Protein AF-A0AAW5RCP8-F1 (afdb_monomer_lite)

Organism: Acinetobacter junii (NCBI:txid40215)

Sequence (253 aa):
MNSNTATSEHTALQFYRQYSANALLPELDWQQIFEQSKLSELHTRALNTLYQAAVPLALKVFHELNFDVFAPAAYHPQGLGLFDKLAQQEVNLVKALENESAHLDHDTRHQMWSMLLRGGAVLVFKAWLGHVKTGTHQLDKSQFDELTDLLFIKTRPLELAQRLKVDANADLDHVFLMYENDVFLDHFNSLETAALFVDLGVYDAAFLSLRDDRVAEYLKAKGYVTQEQIDDLQCALNPLYCDSLMPKQDCLA

Secondary structure (DSSP, 8-state):
--SSHHHHHHHHHHHHHHHSTTSPPPP--HHHHTTTS---HHHHHHHHHHHHHHHHHHHHHHHHTT--TTS-GGGS---TTHHHHHHTTHHHHHHHHHHHHTTS-HHHHHHHHHHHTTTHHHHHHHHHHHHHHHSSS-------HHHHHHHS--S-HHHHHHHTT--TT-------EEETTEEES--BSSHHHHHHHHHTTSS-HHHHHHH-HHHHHHHHHHTS--HHHHHHHHHHH-TT--S-PPPP---B-

Radius of gyration: 19.71 Å; chains: 1; bounding box: 54×42×58 Å

Foldseek 3Di:
DPPPVVVLVVLLVVLLVQDALPHDQDDADLCQAQVVFDDDPLLVLLLVLLLNLLQNLVSVLCVVVVARPSDDPVPGDDDDCLLVSLLVCLVVSLVSSLVSLVPPDQLSLLQNLLCLQLQSSLFSNQQSVCCSVPVDRYGNPDDDVSSCSNRRRLDQSVRSCVSSVYDLQDLHDHTWGDGDPDIGSQAGADLNSVVSCVVSVVDQQLVLCLQDVVNVVSCVVVVSDDPVSNVVVQCVVCVPVDPPRPHRHHRHD

Structure (mmCIF, N/CA/C/O backbone):
data_AF-A0AAW5RCP8-F1
#
_entry.id   AF-A0AAW5RCP8-F1
#
loop_
_atom_site.group_PDB
_atom_site.id
_atom_site.type_symbol
_atom_site.label_atom_id
_atom_site.label_alt_id
_atom_site.label_comp_id
_atom_site.label_asym_id
_atom_site.label_entity_id
_atom_site.label_seq_id
_atom_site.pdbx_PDB_ins_code
_atom_site.Cartn_x
_atom_site.Cartn_y
_atom_site.Cartn_z
_atom_site.occupancy
_atom_site.B_iso_or_equiv
_atom_site.auth_seq_id
_atom_site.auth_comp_id
_atom_site.auth_asym_id
_atom_site.auth_atom_id
_atom_site.pdbx_PDB_model_num
ATOM 1 N N . MET A 1 1 ? -38.543 17.057 12.991 1.00 32.91 1 MET A N 1
ATOM 2 C CA . MET A 1 1 ? -37.383 16.495 12.269 1.00 32.91 1 MET A CA 1
ATOM 3 C C . MET A 1 1 ? -36.150 16.807 13.107 1.00 32.91 1 MET A C 1
ATOM 5 O O . MET A 1 1 ? -35.731 17.946 13.065 1.00 32.91 1 MET A O 1
ATOM 9 N N . ASN A 1 2 ? -35.697 15.897 13.983 1.00 32.53 2 ASN A N 1
ATOM 10 C CA . ASN A 1 2 ? -34.494 16.093 14.829 1.00 32.53 2 ASN A CA 1
ATOM 11 C C . ASN A 1 2 ? -33.967 14.786 15.475 1.00 32.53 2 ASN A C 1
ATOM 13 O O . ASN A 1 2 ? -33.164 14.826 16.397 1.00 32.53 2 ASN A O 1
ATOM 17 N N . SER A 1 3 ? -34.444 13.613 15.044 1.00 31.64 3 SER A N 1
ATOM 18 C CA . SER A 1 3 ? -34.210 12.335 15.739 1.00 31.64 3 SER A CA 1
ATOM 19 C C . SER A 1 3 ? -33.097 11.464 15.141 1.00 31.64 3 SER A C 1
ATOM 21 O O . SER A 1 3 ? -32.642 10.548 15.818 1.00 31.64 3 SER A O 1
ATOM 23 N N . ASN A 1 4 ? -32.639 11.748 13.914 1.00 38.75 4 ASN A N 1
ATOM 24 C CA . ASN A 1 4 ? -31.614 10.938 13.235 1.00 38.75 4 ASN A CA 1
ATOM 25 C C . ASN A 1 4 ? -30.172 11.404 13.504 1.00 38.75 4 ASN A C 1
ATOM 27 O O . ASN A 1 4 ? -29.256 10.600 13.409 1.00 38.75 4 ASN A O 1
ATOM 31 N N . THR A 1 5 ? -29.958 12.672 13.862 1.00 39.75 5 THR A N 1
ATOM 32 C CA . THR A 1 5 ? -28.623 13.221 14.174 1.00 39.75 5 THR A CA 1
ATOM 33 C C . THR A 1 5 ? -28.143 12.826 15.572 1.00 39.75 5 THR A C 1
ATOM 35 O O . THR A 1 5 ? -26.980 12.491 15.762 1.00 39.75 5 THR A O 1
ATOM 38 N N . ALA A 1 6 ? -29.055 12.767 16.547 1.00 36.03 6 ALA A N 1
ATOM 39 C CA . ALA A 1 6 ? -28.720 12.375 17.918 1.00 36.03 6 ALA A CA 1
ATOM 40 C C . ALA A 1 6 ? -28.328 10.890 18.046 1.00 36.03 6 ALA A C 1
ATOM 42 O O . ALA A 1 6 ? -27.588 10.525 18.954 1.00 36.03 6 ALA A O 1
ATOM 43 N N . THR A 1 7 ? -28.820 10.022 17.156 1.00 42.03 7 THR A N 1
ATOM 44 C CA . THR A 1 7 ? -28.480 8.591 17.142 1.00 42.03 7 THR A CA 1
ATOM 45 C C . THR A 1 7 ? -27.110 8.342 16.513 1.00 42.03 7 THR A C 1
ATOM 47 O O . THR A 1 7 ? -26.334 7.576 17.075 1.00 42.03 7 THR A O 1
ATOM 50 N N . SER A 1 8 ? -26.765 9.031 15.419 1.00 51.06 8 SER A N 1
ATOM 51 C CA . SER A 1 8 ? -25.452 8.897 14.774 1.00 51.06 8 SER A CA 1
ATOM 52 C C . SER A 1 8 ? -24.304 9.411 15.646 1.00 51.06 8 SER A C 1
ATOM 54 O O . SER A 1 8 ? -23.292 8.725 15.769 1.00 51.06 8 SER A O 1
ATOM 56 N N . GLU A 1 9 ? -24.472 10.559 16.315 1.00 49.06 9 GLU A N 1
ATOM 57 C CA . GLU A 1 9 ? -23.456 11.106 17.230 1.00 49.06 9 GLU A CA 1
ATOM 58 C C . GLU A 1 9 ? -23.196 10.165 18.415 1.00 49.06 9 GLU A C 1
ATOM 60 O O . GLU A 1 9 ? -22.051 9.933 18.802 1.00 49.06 9 GLU A O 1
ATOM 65 N N . HIS A 1 10 ? -24.252 9.563 18.973 1.00 53.03 10 HIS A N 1
ATOM 66 C CA . HIS A 1 10 ? -24.139 8.655 20.115 1.00 53.03 10 HIS A CA 1
ATOM 67 C C . HIS A 1 10 ? -23.446 7.333 19.746 1.00 53.03 10 HIS A C 1
ATOM 69 O O . HIS A 1 10 ? -22.714 6.772 20.564 1.00 53.03 10 HIS A O 1
ATOM 75 N N . THR A 1 11 ? -23.648 6.858 18.516 1.00 57.34 11 THR A N 1
ATOM 76 C CA . THR A 1 11 ? -22.984 5.675 17.959 1.00 57.34 11 THR A CA 1
ATOM 77 C C . THR A 1 11 ? -21.516 5.959 17.614 1.00 57.34 11 THR A C 1
ATOM 79 O O . TH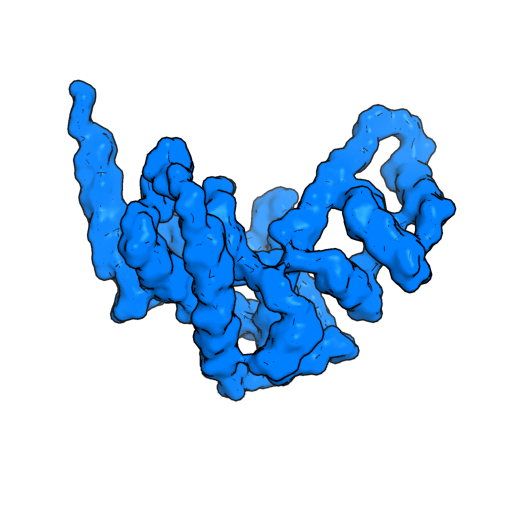R A 1 11 ? -20.650 5.174 17.994 1.00 57.34 11 THR A O 1
ATOM 82 N N . ALA A 1 12 ? -21.202 7.111 17.010 1.00 55.84 12 ALA A N 1
ATOM 83 C CA . ALA A 1 12 ? -19.824 7.541 16.745 1.00 55.84 12 ALA A CA 1
ATOM 84 C C . ALA A 1 12 ? -19.014 7.703 18.048 1.00 55.84 12 ALA A C 1
ATOM 86 O O . ALA A 1 12 ? -17.921 7.155 18.179 1.00 55.84 12 ALA A O 1
ATOM 87 N N . LEU A 1 13 ? -19.591 8.344 19.073 1.00 57.72 13 LEU A N 1
ATOM 88 C CA . LEU A 1 13 ? -18.995 8.476 20.413 1.00 57.72 13 LEU A CA 1
ATOM 89 C C . LEU A 1 13 ? -18.818 7.137 21.150 1.00 57.72 13 LEU A C 1
ATOM 91 O O . LEU A 1 13 ? -17.947 7.028 22.020 1.00 57.72 13 LEU A O 1
ATOM 95 N N . GLN A 1 14 ? -19.652 6.133 20.858 1.00 61.31 14 GLN A N 1
ATOM 96 C CA . GLN A 1 14 ? -19.505 4.777 21.393 1.00 61.31 14 GLN A CA 1
ATOM 97 C C . GLN A 1 14 ? -18.382 4.016 20.688 1.00 61.31 14 GLN A C 1
ATOM 99 O O . GLN A 1 14 ? -17.531 3.460 21.379 1.00 61.31 14 GLN A O 1
ATOM 104 N N . PHE A 1 15 ? -18.312 4.059 19.356 1.00 63.91 15 PHE A N 1
ATOM 105 C CA . PHE A 1 15 ? -17.224 3.433 18.600 1.00 63.91 15 PHE A CA 1
ATOM 106 C C . PHE A 1 15 ? -15.873 4.065 18.904 1.00 63.91 15 PHE A C 1
ATOM 108 O O . PHE A 1 15 ? -14.892 3.360 19.128 1.00 63.91 15 PHE A O 1
ATOM 115 N N . TYR A 1 16 ? -15.835 5.390 19.008 1.00 60.06 16 TYR A N 1
ATOM 116 C CA . TYR A 1 16 ? -14.635 6.112 19.390 1.00 60.06 16 TYR A CA 1
ATOM 117 C C . TYR A 1 16 ? -14.144 5.697 20.785 1.00 60.06 16 TYR A C 1
ATOM 119 O O . TYR A 1 16 ? -12.959 5.446 20.986 1.00 60.06 16 TYR A O 1
ATOM 127 N N . ARG A 1 17 ? -15.056 5.531 21.754 1.00 61.94 17 ARG A N 1
ATOM 128 C CA . ARG A 1 17 ? -14.714 4.973 23.074 1.00 61.94 17 ARG A CA 1
ATOM 129 C C . ARG A 1 17 ? -14.240 3.524 22.997 1.00 61.94 17 ARG A C 1
ATOM 131 O O . ARG A 1 17 ? -13.316 3.162 23.719 1.00 61.94 17 ARG A O 1
ATOM 138 N N . GLN A 1 18 ? -14.865 2.716 22.147 1.00 63.81 18 GLN A N 1
ATOM 139 C CA . GLN A 1 18 ? -14.572 1.292 22.011 1.00 63.81 18 GLN A CA 1
ATOM 140 C C . GLN A 1 18 ? -13.238 1.016 21.315 1.00 63.81 18 GLN A C 1
ATOM 142 O O . GLN A 1 18 ? -12.638 -0.008 21.609 1.00 63.81 18 GLN A O 1
ATOM 147 N N . TYR A 1 19 ? -12.768 1.913 20.442 1.00 65.19 19 TYR A N 1
ATOM 148 C CA . TYR A 1 19 ? -11.574 1.698 19.613 1.00 65.19 19 TYR A CA 1
ATOM 149 C C . TYR A 1 19 ? -10.526 2.814 19.717 1.00 65.19 19 TYR A C 1
ATOM 151 O O . TYR A 1 19 ? -9.596 2.857 18.921 1.00 65.19 19 TYR A O 1
ATOM 159 N N . SER A 1 20 ? -10.644 3.711 20.704 1.00 59.84 20 SER A N 1
ATOM 160 C CA . SER A 1 20 ? -9.604 4.704 21.023 1.00 59.84 20 SER A CA 1
ATOM 161 C C . SER A 1 20 ? -8.221 4.055 21.182 1.00 59.84 20 SER A C 1
ATOM 163 O O . SER A 1 20 ? -8.129 2.862 21.438 1.00 59.84 20 SER A O 1
ATOM 165 N N . ALA A 1 21 ? -7.142 4.841 21.094 1.00 53.22 21 ALA A N 1
ATOM 166 C CA . ALA A 1 21 ? -5.747 4.381 20.989 1.00 53.22 21 ALA A CA 1
ATOM 167 C C . ALA A 1 21 ? -5.247 3.327 22.015 1.00 53.22 21 ALA A C 1
ATOM 169 O O . ALA A 1 21 ? -4.173 2.771 21.820 1.00 53.22 21 ALA A O 1
ATOM 170 N N . ASN A 1 22 ? -5.993 3.046 23.089 1.00 54.84 22 ASN A N 1
ATOM 171 C CA . ASN A 1 22 ? -5.673 2.027 24.099 1.00 54.84 22 ASN A CA 1
ATOM 172 C C . ASN A 1 22 ? -6.608 0.801 24.072 1.00 54.84 22 ASN A C 1
ATOM 174 O O . ASN A 1 22 ? -6.518 -0.056 24.950 1.00 54.84 22 ASN A O 1
ATOM 178 N N . ALA A 1 23 ? -7.550 0.739 23.133 1.00 62.28 23 ALA A N 1
ATOM 179 C CA . ALA A 1 23 ? -8.517 -0.338 23.026 1.00 62.28 23 ALA A CA 1
ATOM 180 C C . ALA A 1 23 ? -8.071 -1.387 22.003 1.00 62.28 23 ALA A C 1
ATOM 182 O O . ALA A 1 23 ? -7.427 -1.075 21.003 1.00 62.28 23 ALA A O 1
ATOM 183 N N . LEU A 1 24 ? -8.412 -2.646 22.279 1.00 76.69 24 LEU A N 1
ATOM 184 C CA . LEU A 1 24 ? -8.068 -3.771 21.417 1.00 76.69 24 LEU A CA 1
ATOM 185 C C . LEU A 1 24 ? -8.750 -3.606 20.057 1.00 76.69 24 LEU A C 1
ATOM 187 O O . LEU A 1 24 ? -9.976 -3.500 19.966 1.00 76.69 24 LEU A O 1
ATOM 191 N N . LEU A 1 25 ? -7.933 -3.594 19.010 1.00 87.06 25 LEU A N 1
ATOM 192 C CA . LEU A 1 25 ? -8.395 -3.632 17.635 1.00 87.06 25 LEU A CA 1
ATOM 193 C C . LEU A 1 25 ? -9.174 -4.936 17.377 1.00 87.06 25 LEU A C 1
ATOM 195 O O . LEU A 1 25 ? -8.747 -5.991 17.858 1.00 87.06 25 LEU A O 1
ATOM 199 N N . PRO A 1 26 ? -10.315 -4.890 16.661 1.00 89.25 26 PRO A N 1
ATOM 200 C CA . PRO A 1 26 ? -11.032 -6.100 16.288 1.00 89.25 26 PRO A CA 1
ATOM 201 C C . PRO A 1 26 ? -10.161 -6.974 15.384 1.00 89.25 26 PRO A C 1
ATOM 203 O O . PRO A 1 26 ? -9.356 -6.480 14.598 1.00 89.25 26 PRO A O 1
ATOM 206 N N . GLU A 1 27 ? -10.331 -8.286 15.484 1.00 90.19 27 GLU A N 1
ATOM 207 C CA . GLU A 1 27 ? -9.661 -9.204 14.572 1.00 90.19 27 GLU A CA 1
ATOM 208 C C . GLU A 1 27 ? -10.269 -9.070 13.170 1.00 90.19 27 GLU A C 1
ATOM 210 O O . GLU A 1 27 ? -11.489 -8.976 13.019 1.00 90.19 27 GLU A O 1
ATOM 215 N N . LEU A 1 28 ? -9.420 -9.034 12.143 1.00 93.00 28 LEU A N 1
ATOM 216 C CA . LEU A 1 28 ? -9.838 -8.978 10.747 1.00 93.00 28 LEU A CA 1
ATOM 217 C C . LEU A 1 28 ? -9.418 -10.263 10.040 1.00 93.00 28 LEU A C 1
ATOM 219 O O . LEU A 1 28 ? -8.247 -10.638 10.069 1.00 93.00 28 LEU A O 1
ATOM 223 N N . ASP A 1 29 ? -10.365 -10.901 9.357 1.00 94.38 29 ASP A N 1
ATOM 224 C CA . ASP A 1 29 ? -10.070 -12.006 8.456 1.00 94.38 29 ASP A CA 1
ATOM 225 C C . ASP A 1 29 ? -9.744 -11.461 7.058 1.00 94.38 29 ASP A C 1
ATOM 227 O O . ASP A 1 29 ? -10.627 -11.183 6.246 1.00 94.38 29 ASP A O 1
ATOM 231 N N . TRP A 1 30 ? -8.452 -11.282 6.772 1.00 96.12 30 TRP A N 1
ATOM 232 C CA . TRP A 1 30 ? -7.981 -10.796 5.471 1.00 96.12 30 TRP A CA 1
ATOM 233 C C . TRP A 1 30 ? -8.340 -11.730 4.316 1.00 96.12 30 TRP A C 1
ATOM 235 O O . TRP A 1 30 ? -8.531 -11.256 3.197 1.00 96.12 30 TRP A O 1
ATOM 245 N N . GLN A 1 31 ? -8.442 -13.037 4.575 1.00 94.88 31 GLN A N 1
ATOM 246 C CA . GLN A 1 31 ? -8.806 -14.019 3.560 1.00 94.88 31 GLN A CA 1
ATOM 247 C C . GLN A 1 31 ? -10.281 -13.874 3.181 1.00 94.88 31 GLN A C 1
ATOM 249 O O . GLN A 1 31 ? -10.615 -14.021 2.008 1.00 94.88 31 GLN A O 1
ATOM 254 N N . GLN A 1 32 ? -11.138 -13.539 4.150 1.00 94.06 32 GLN A N 1
ATOM 255 C CA . GLN A 1 32 ? -12.539 -13.205 3.903 1.00 94.06 32 GLN A CA 1
ATOM 256 C C . GLN A 1 32 ? -12.709 -11.831 3.242 1.00 94.06 32 GLN A C 1
ATOM 258 O O . GLN A 1 32 ? -13.583 -11.663 2.403 1.00 94.06 32 GLN A O 1
ATOM 263 N N . ILE A 1 33 ? -11.885 -10.835 3.585 1.00 94.69 33 ILE A N 1
ATOM 264 C CA . ILE A 1 33 ? -11.952 -9.526 2.912 1.00 94.69 33 ILE A CA 1
ATOM 265 C C . ILE A 1 33 ? -11.545 -9.678 1.442 1.00 94.69 33 ILE A C 1
ATOM 267 O O . ILE A 1 33 ? -12.221 -9.164 0.557 1.00 94.69 33 ILE A O 1
ATOM 271 N N . PHE A 1 34 ? -10.454 -10.393 1.170 1.00 95.12 34 PHE A N 1
ATOM 272 C CA . PHE A 1 34 ? -9.878 -10.539 -0.165 1.00 95.12 34 PHE A CA 1
ATOM 273 C C . PHE A 1 34 ? -10.037 -11.968 -0.700 1.00 95.12 34 PHE A C 1
ATOM 275 O O . PHE A 1 34 ? -9.054 -12.596 -1.086 1.00 95.12 34 PHE A O 1
ATOM 282 N N . GLU A 1 35 ? -11.270 -12.485 -0.760 1.00 91.81 35 GLU A N 1
ATOM 283 C CA . GLU A 1 35 ? -11.561 -13.888 -1.133 1.00 91.81 35 GLU A CA 1
ATOM 284 C C . GLU A 1 35 ? -11.005 -14.290 -2.507 1.00 91.81 35 GLU A C 1
ATOM 286 O O . GLU A 1 35 ? -10.620 -15.437 -2.738 1.00 91.81 35 GLU A O 1
ATOM 291 N N . GLN A 1 36 ? -10.955 -13.330 -3.431 1.00 90.19 36 GLN A N 1
ATOM 292 C CA . GLN A 1 36 ? -10.435 -13.513 -4.786 1.00 90.19 36 GLN A CA 1
ATOM 293 C C . GLN A 1 36 ? -8.897 -13.524 -4.835 1.00 90.19 36 GLN A C 1
ATOM 295 O O . GLN A 1 36 ? -8.309 -13.913 -5.846 1.00 90.19 36 GLN A O 1
ATOM 300 N N . SER A 1 37 ? -8.237 -13.110 -3.752 1.00 90.50 37 SER A N 1
ATOM 301 C CA . SER A 1 37 ? -6.783 -13.047 -3.633 1.00 90.50 37 SER A CA 1
ATOM 302 C C . SER A 1 37 ? -6.251 -14.280 -2.907 1.00 90.50 37 SER A C 1
ATOM 304 O O . SER A 1 37 ? -6.731 -14.678 -1.844 1.00 90.50 37 SER A O 1
ATOM 306 N N . LYS A 1 38 ? -5.197 -14.892 -3.452 1.00 88.56 38 LYS A N 1
ATOM 307 C CA . LYS A 1 38 ? -4.485 -15.981 -2.770 1.00 88.56 38 LYS A CA 1
ATOM 308 C C . LYS A 1 38 ? -3.492 -15.390 -1.770 1.00 88.56 38 LYS A C 1
ATOM 310 O O . LYS A 1 38 ? -2.329 -15.170 -2.104 1.00 88.56 38 LYS A O 1
ATOM 315 N N . LEU A 1 39 ? -3.953 -15.097 -0.554 1.00 94.62 39 LEU A N 1
ATOM 316 C CA . LEU A 1 39 ? -3.077 -14.612 0.510 1.00 94.62 39 LEU A CA 1
ATOM 317 C C . LEU A 1 39 ? -2.263 -15.766 1.097 1.00 94.62 39 LEU A C 1
ATOM 319 O O . LEU A 1 39 ? -2.789 -16.826 1.425 1.00 94.62 39 LEU A O 1
ATOM 323 N N . SER A 1 40 ? -0.957 -15.552 1.214 1.00 95.06 40 SER A N 1
ATOM 324 C CA . SER A 1 40 ? -0.066 -16.432 1.960 1.00 95.06 40 SER A CA 1
ATOM 325 C C . SER A 1 40 ? -0.006 -15.982 3.420 1.00 95.06 40 SER A C 1
ATOM 327 O O . SER A 1 40 ? -0.398 -14.863 3.760 1.00 95.06 40 SER A O 1
ATOM 329 N N . GLU A 1 41 ? 0.573 -16.809 4.291 1.00 95.00 41 GLU A N 1
ATOM 330 C CA . GLU A 1 41 ? 0.849 -16.404 5.675 1.00 95.00 41 GLU A CA 1
ATOM 331 C C . GLU A 1 41 ? 1.746 -15.158 5.757 1.00 95.00 41 GLU A C 1
ATOM 333 O O . GLU A 1 41 ? 1.616 -14.370 6.693 1.00 95.00 41 GLU A O 1
ATOM 338 N N . LEU A 1 42 ? 2.638 -14.948 4.779 1.00 94.75 42 LEU A N 1
ATOM 339 C CA . LEU A 1 42 ? 3.458 -13.736 4.681 1.00 94.75 42 LEU A CA 1
ATOM 340 C C . LEU A 1 42 ? 2.582 -12.500 4.449 1.00 94.75 42 LEU A C 1
ATOM 342 O O . LEU A 1 42 ? 2.735 -11.503 5.154 1.00 94.75 42 LEU A O 1
ATOM 346 N N . HIS A 1 43 ? 1.628 -12.577 3.513 1.00 96.88 43 HIS A N 1
ATOM 347 C CA . HIS A 1 43 ? 0.711 -11.472 3.218 1.00 96.88 43 HIS A CA 1
ATOM 348 C C . HIS A 1 43 ? -0.167 -11.143 4.430 1.00 96.88 43 HIS A C 1
ATOM 350 O O . HIS A 1 43 ? -0.292 -9.979 4.803 1.00 96.88 43 HIS A O 1
ATOM 356 N N . THR A 1 44 ? -0.716 -12.164 5.089 1.00 96.69 44 THR A N 1
ATOM 357 C CA . THR A 1 44 ? -1.552 -12.002 6.286 1.00 96.69 44 THR A CA 1
ATOM 358 C C . THR A 1 44 ? -0.768 -11.381 7.442 1.00 96.69 44 THR A C 1
ATOM 360 O O . THR A 1 44 ? -1.269 -10.476 8.109 1.00 96.69 44 THR A O 1
ATOM 363 N N . ARG A 1 45 ? 0.481 -11.813 7.674 1.00 96.69 45 ARG A N 1
ATOM 364 C CA . ARG A 1 45 ? 1.351 -11.209 8.696 1.00 96.69 45 ARG A CA 1
ATOM 365 C C . ARG A 1 45 ? 1.664 -9.750 8.377 1.00 96.69 45 ARG A C 1
ATOM 367 O O . ARG A 1 45 ? 1.507 -8.913 9.259 1.00 96.69 45 ARG A O 1
ATOM 374 N N . ALA A 1 46 ? 2.015 -9.435 7.130 1.00 97.38 46 ALA A N 1
ATOM 375 C CA . ALA A 1 46 ? 2.266 -8.061 6.704 1.00 97.38 46 ALA A CA 1
ATOM 376 C C . ALA A 1 46 ? 1.033 -7.161 6.905 1.00 97.38 46 ALA A C 1
ATOM 378 O O . ALA A 1 46 ? 1.146 -6.110 7.534 1.00 97.38 46 ALA A O 1
ATOM 379 N N . LEU A 1 47 ? -0.151 -7.592 6.451 1.00 97.75 47 LEU A N 1
ATOM 380 C CA . LEU A 1 47 ? -1.409 -6.857 6.634 1.00 97.75 47 LEU A CA 1
ATOM 381 C C . LEU A 1 47 ? -1.737 -6.642 8.115 1.00 97.75 47 LEU A C 1
ATOM 383 O O . LEU A 1 47 ? -2.085 -5.530 8.505 1.00 97.75 47 LEU A O 1
ATOM 387 N N . ASN A 1 48 ? -1.561 -7.667 8.953 1.00 96.50 48 ASN A N 1
ATOM 388 C CA . ASN A 1 48 ? -1.745 -7.546 10.397 1.00 96.50 48 ASN A CA 1
ATOM 389 C C . ASN A 1 48 ? -0.791 -6.521 11.015 1.00 96.50 48 ASN A C 1
ATOM 391 O O . ASN A 1 48 ? -1.231 -5.677 11.789 1.00 96.50 48 ASN A O 1
ATOM 395 N N . THR A 1 49 ? 0.495 -6.538 10.667 1.00 96.06 49 THR A N 1
ATOM 396 C CA . THR A 1 49 ? 1.449 -5.560 11.206 1.00 96.06 49 THR A CA 1
ATOM 397 C C . THR A 1 49 ? 1.118 -4.138 10.749 1.00 96.06 49 THR A C 1
ATOM 399 O O . THR A 1 49 ? 1.138 -3.214 11.562 1.00 96.06 49 THR A O 1
ATOM 402 N N . LEU A 1 50 ? 0.749 -3.950 9.476 1.00 97.06 50 LEU A N 1
ATOM 403 C CA . LEU A 1 50 ? 0.277 -2.655 8.979 1.00 97.06 50 LEU A CA 1
ATOM 404 C C . LEU A 1 50 ? -0.968 -2.188 9.736 1.00 97.06 50 LEU A C 1
ATOM 406 O O . LEU A 1 50 ? -1.046 -1.028 10.131 1.00 97.06 50 LEU A O 1
ATOM 410 N N . TYR A 1 51 ? -1.918 -3.090 9.968 1.00 95.44 51 TYR A N 1
ATOM 411 C CA . TYR A 1 51 ? -3.155 -2.815 10.687 1.00 95.44 51 TYR A CA 1
ATOM 412 C C . TYR A 1 51 ? -2.903 -2.356 12.129 1.00 95.44 51 TYR A C 1
ATOM 414 O O . TYR A 1 51 ? -3.427 -1.319 12.543 1.00 95.44 51 TYR A O 1
ATOM 422 N N . GLN A 1 52 ? -2.042 -3.073 12.856 1.00 92.19 52 GLN A N 1
ATOM 423 C CA . GLN A 1 52 ? -1.677 -2.753 14.239 1.00 92.19 52 GLN A CA 1
ATOM 424 C C . GLN A 1 52 ? -0.915 -1.424 14.362 1.00 92.19 52 GLN A C 1
ATOM 426 O O . GLN A 1 52 ? -1.025 -0.752 15.384 1.00 92.19 52 GLN A O 1
ATOM 431 N N . ALA A 1 53 ? -0.184 -1.002 13.326 1.00 92.38 53 ALA A N 1
ATOM 432 C CA . ALA A 1 53 ? 0.537 0.270 13.333 1.00 92.38 53 ALA A CA 1
ATOM 433 C C . ALA A 1 53 ? -0.323 1.458 12.856 1.00 92.38 53 ALA A C 1
ATOM 435 O O . ALA A 1 53 ? -0.354 2.511 13.497 1.00 92.38 53 ALA A O 1
ATOM 436 N N . ALA A 1 54 ? -1.012 1.310 11.722 1.00 93.44 54 ALA A N 1
ATOM 437 C CA . ALA A 1 54 ? -1.670 2.418 11.033 1.00 93.44 54 ALA A CA 1
ATOM 438 C C . ALA A 1 54 ? -2.962 2.866 11.725 1.00 93.44 54 ALA A C 1
ATOM 440 O O . ALA A 1 54 ? -3.203 4.067 11.862 1.00 93.44 54 ALA A O 1
ATOM 441 N N . VAL A 1 55 ? -3.790 1.924 12.187 1.00 91.88 55 VAL A N 1
ATOM 442 C CA . VAL A 1 55 ? -5.114 2.257 12.734 1.00 91.88 55 VAL A CA 1
ATOM 443 C C . VAL A 1 55 ? -5.029 3.021 14.055 1.00 91.88 55 VAL A C 1
ATOM 445 O O . VAL A 1 55 ? -5.653 4.080 14.145 1.00 91.88 55 VAL A O 1
ATOM 448 N N . PRO A 1 56 ? -4.232 2.604 15.058 1.00 89.44 56 PRO A N 1
ATOM 449 C CA . PRO A 1 56 ? -4.134 3.352 16.310 1.00 89.44 56 PRO A CA 1
ATOM 450 C C . PRO A 1 56 ? -3.577 4.763 16.110 1.00 89.44 56 PRO A C 1
ATOM 452 O O . PRO A 1 56 ? -4.049 5.708 16.747 1.00 89.44 56 PRO A O 1
ATOM 455 N N . LEU A 1 57 ? -2.609 4.924 15.199 1.00 88.94 57 LEU A N 1
ATOM 456 C CA . LEU A 1 57 ? -2.081 6.238 14.844 1.00 88.94 57 LEU A CA 1
ATOM 457 C C . LEU A 1 57 ? -3.171 7.118 14.230 1.00 88.94 57 LEU A C 1
ATOM 459 O O . LEU A 1 57 ? -3.364 8.242 14.688 1.00 88.94 57 LEU A O 1
ATOM 463 N N . ALA A 1 58 ? -3.892 6.608 13.231 1.00 89.00 58 ALA A N 1
ATOM 464 C CA . ALA A 1 58 ? -4.94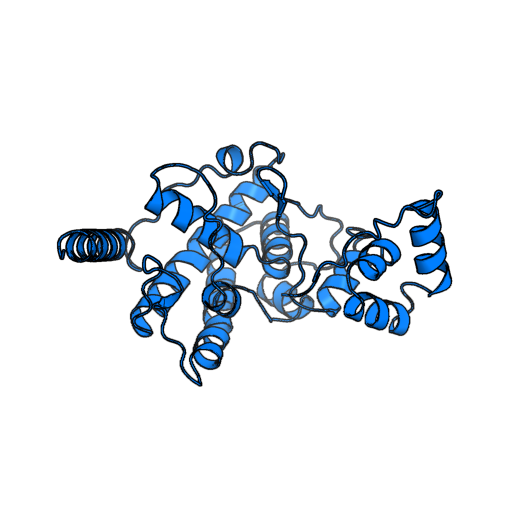1 7.363 12.561 1.00 89.00 58 ALA A CA 1
ATOM 465 C C . ALA A 1 58 ? -6.023 7.817 13.545 1.00 89.00 58 ALA A C 1
ATOM 467 O O . ALA A 1 58 ? -6.374 8.992 13.579 1.00 89.00 58 ALA A O 1
ATOM 468 N N . LEU A 1 59 ? -6.481 6.921 14.424 1.00 86.94 59 LEU A N 1
ATOM 469 C CA . LEU A 1 59 ? -7.484 7.251 15.437 1.00 86.94 59 LEU A CA 1
ATOM 470 C C . LEU A 1 59 ? -6.996 8.301 16.429 1.00 86.94 59 LEU A C 1
ATOM 472 O O . LEU A 1 59 ? -7.749 9.213 16.772 1.00 86.94 59 LEU A O 1
ATOM 476 N N . LYS A 1 60 ? -5.732 8.218 16.854 1.00 85.06 60 LYS A N 1
ATOM 477 C CA . LYS A 1 60 ? -5.123 9.244 17.702 1.00 85.06 60 LYS A CA 1
ATOM 478 C C . LYS A 1 60 ? -5.096 10.605 17.000 1.00 85.06 60 LYS A C 1
ATOM 480 O O . LYS A 1 60 ? -5.482 11.602 17.600 1.00 85.06 60 LYS A O 1
ATOM 485 N N . VAL A 1 61 ? -4.668 10.652 15.743 1.00 84.94 61 VAL A N 1
ATOM 486 C CA . VAL A 1 61 ? -4.566 11.899 14.974 1.00 84.94 61 VAL A CA 1
ATOM 487 C C . VAL A 1 61 ? -5.947 12.500 14.715 1.00 84.94 61 VAL A C 1
ATOM 489 O O . VAL A 1 61 ? -6.148 13.695 14.927 1.00 84.94 61 VAL A O 1
ATOM 492 N N . PHE A 1 62 ? -6.931 11.679 14.347 1.00 82.94 62 PHE A N 1
ATOM 493 C CA . PHE A 1 62 ? -8.311 12.130 14.182 1.00 82.94 62 PHE A CA 1
ATOM 494 C C . PHE A 1 62 ? -8.892 12.690 15.482 1.00 82.94 62 PHE A C 1
ATOM 496 O O . PHE A 1 62 ? -9.571 13.714 15.447 1.00 82.94 62 PHE A O 1
ATOM 503 N N . HIS A 1 63 ? -8.539 12.118 16.637 1.00 80.44 63 HIS A N 1
ATOM 504 C CA . HIS A 1 63 ? -8.870 12.715 17.931 1.00 80.44 63 HIS A CA 1
ATOM 505 C C . HIS A 1 63 ? -8.348 14.138 18.080 1.00 80.44 63 HIS A C 1
ATOM 507 O O . HIS A 1 63 ? -9.092 15.053 18.421 1.00 80.44 63 HIS A O 1
ATOM 513 N N . GLU A 1 64 ? -7.043 14.300 17.859 1.00 82.06 64 GLU A N 1
ATOM 514 C CA . GLU A 1 64 ? -6.315 15.541 18.111 1.00 82.06 64 GLU A CA 1
ATOM 515 C C . GLU A 1 64 ? -6.806 16.658 17.186 1.00 82.06 64 GLU A C 1
ATOM 517 O O . GLU A 1 64 ? -6.778 17.836 17.547 1.00 82.06 64 GLU A O 1
ATOM 522 N N . LEU A 1 65 ? -7.305 16.280 16.011 1.00 79.50 65 LEU A N 1
ATOM 523 C CA . LEU A 1 65 ? -7.849 17.180 15.004 1.00 79.50 65 LEU A CA 1
ATOM 524 C C . LEU A 1 65 ? -9.368 17.378 15.119 1.00 79.50 65 LEU A C 1
ATOM 526 O O . LEU A 1 65 ? -9.924 18.145 14.336 1.00 79.50 65 LEU A O 1
ATOM 530 N N . ASN A 1 66 ? -10.035 16.739 16.091 1.00 76.62 66 ASN A N 1
ATOM 531 C CA . ASN A 1 66 ? -11.500 16.675 16.201 1.00 76.62 66 ASN A CA 1
ATOM 532 C C . ASN A 1 66 ? -12.169 16.254 14.879 1.00 76.62 66 ASN A C 1
ATOM 534 O O . ASN A 1 66 ? -13.195 16.804 14.477 1.00 76.62 66 ASN A O 1
ATOM 538 N N . PHE A 1 67 ? -11.554 15.296 14.191 1.00 78.06 67 PHE A N 1
ATOM 539 C CA . PHE A 1 67 ? -12.040 14.727 12.947 1.00 78.06 67 PHE A CA 1
ATOM 540 C C . PHE A 1 67 ? -12.900 13.498 13.250 1.00 78.06 67 PHE A C 1
ATOM 542 O O . PHE A 1 67 ? -12.418 12.522 13.829 1.00 78.06 67 PHE A O 1
ATOM 549 N N . ASP A 1 68 ? -14.172 13.534 12.859 1.00 76.25 68 ASP A N 1
ATOM 550 C CA . ASP A 1 68 ? -15.081 12.400 13.020 1.00 76.25 68 ASP A CA 1
ATOM 551 C C . ASP A 1 68 ? -15.157 11.580 11.727 1.00 76.25 68 ASP A C 1
ATOM 553 O O . ASP A 1 68 ? -15.862 11.945 10.792 1.00 76.25 68 ASP A O 1
ATOM 557 N N . VAL A 1 69 ? -14.469 10.435 11.701 1.00 74.62 69 VAL A N 1
ATOM 558 C CA . VAL A 1 69 ? -14.458 9.485 10.567 1.00 74.62 69 VAL A CA 1
ATOM 559 C C . VAL A 1 69 ? -15.821 8.843 10.271 1.00 74.62 69 VAL A C 1
ATOM 561 O O . VAL A 1 69 ? -15.988 8.181 9.241 1.00 74.62 69 VAL A O 1
ATOM 564 N N . PHE A 1 70 ? -16.793 8.977 11.178 1.00 74.56 70 PHE A N 1
ATOM 565 C CA . PHE A 1 70 ? -18.155 8.476 10.999 1.00 74.56 70 PHE A CA 1
ATOM 566 C C . PHE A 1 70 ? -19.111 9.548 10.471 1.00 74.56 70 PHE A C 1
ATOM 568 O O . PHE A 1 70 ? -20.224 9.211 10.052 1.00 74.56 70 PHE A O 1
ATOM 575 N N . ALA A 1 71 ? -18.696 10.816 10.469 1.00 72.12 71 ALA A N 1
ATOM 576 C CA . ALA A 1 71 ? -19.487 11.886 9.897 1.00 72.12 71 ALA A CA 1
ATOM 577 C C . ALA A 1 71 ? -19.536 11.763 8.360 1.00 72.12 71 ALA A C 1
ATOM 579 O O . ALA A 1 71 ? -18.626 11.219 7.729 1.00 72.12 71 ALA A O 1
ATOM 580 N N . PRO A 1 72 ? -20.606 12.248 7.708 1.00 67.75 72 PRO A N 1
ATOM 581 C CA . PRO A 1 72 ? -20.610 12.369 6.256 1.00 67.75 72 PRO A CA 1
ATOM 582 C C . PRO A 1 72 ? -19.503 13.328 5.795 1.00 67.75 72 PRO A C 1
ATOM 584 O O . PRO A 1 72 ? -19.300 14.364 6.423 1.00 67.75 72 PRO A O 1
ATOM 587 N N . ALA A 1 73 ? -18.876 13.046 4.648 1.00 64.75 73 ALA A N 1
ATOM 588 C CA . ALA A 1 73 ? -17.738 13.819 4.127 1.00 64.75 73 ALA A CA 1
ATOM 589 C C . ALA A 1 73 ? -17.978 15.341 4.037 1.00 64.75 73 ALA A C 1
ATOM 591 O O . ALA A 1 73 ? -17.059 16.132 4.217 1.00 64.75 73 ALA A O 1
ATOM 592 N N . ALA A 1 74 ? -19.229 15.768 3.834 1.00 57.66 74 ALA A N 1
ATOM 593 C CA . ALA A 1 74 ? -19.623 17.179 3.814 1.00 57.66 74 ALA A CA 1
ATOM 594 C C . ALA A 1 74 ? -19.407 17.929 5.148 1.00 57.66 74 ALA A C 1
ATOM 596 O O . ALA A 1 74 ? -19.492 19.155 5.172 1.00 57.66 74 ALA A O 1
ATOM 597 N N . TYR A 1 75 ? -19.171 17.211 6.249 1.00 58.47 75 TYR A N 1
ATOM 598 C CA . TYR A 1 75 ? -18.996 17.761 7.596 1.00 58.47 75 TYR A CA 1
ATOM 599 C C . TYR A 1 75 ? -17.558 17.667 8.109 1.00 58.47 75 TYR A C 1
ATOM 601 O O . TYR A 1 75 ? -17.292 18.064 9.245 1.00 58.47 75 TYR A O 1
ATOM 609 N N . HIS A 1 76 ? -16.629 17.155 7.301 1.00 65.88 76 HIS A N 1
ATOM 610 C CA . HIS A 1 76 ? -15.231 17.099 7.694 1.00 65.88 76 HIS A CA 1
ATOM 611 C C . HIS A 1 76 ? -14.610 18.503 7.717 1.00 65.88 76 HIS A C 1
ATOM 613 O O . HIS A 1 76 ? -14.911 19.336 6.855 1.00 65.88 76 HIS A O 1
ATOM 619 N N . PRO A 1 77 ? -13.765 18.805 8.717 1.00 63.41 77 PRO A N 1
ATOM 620 C CA . PRO A 1 77 ? -13.131 20.107 8.828 1.00 63.41 77 PRO A CA 1
ATOM 621 C C . PRO A 1 77 ? -12.213 20.357 7.626 1.00 63.41 77 PRO A C 1
ATOM 623 O O . PRO A 1 77 ? -11.172 19.731 7.493 1.00 63.41 77 PRO A O 1
ATOM 626 N N . GLN A 1 78 ? -12.560 21.326 6.782 1.00 62.56 78 GLN A N 1
ATOM 627 C CA . GLN A 1 78 ? -11.696 21.801 5.701 1.00 62.56 78 GLN A CA 1
ATOM 628 C C . GLN A 1 78 ? -10.987 23.075 6.162 1.00 62.56 78 GLN A C 1
ATOM 630 O O . GLN A 1 78 ? -11.593 24.142 6.264 1.00 62.56 78 GLN A O 1
ATOM 635 N N . GLY A 1 79 ? -9.703 22.962 6.504 1.00 62.25 79 GLY A N 1
ATOM 636 C CA . GLY A 1 79 ? -8.915 24.077 7.024 1.00 62.25 79 GLY A CA 1
ATOM 637 C C . GLY A 1 79 ? -7.522 24.145 6.410 1.00 62.25 79 GLY A C 1
ATOM 638 O O . GLY A 1 79 ? -6.831 23.132 6.306 1.00 62.25 79 GLY A O 1
ATOM 639 N N . LEU A 1 80 ? -7.089 25.360 6.056 1.00 57.16 80 LEU A N 1
ATOM 640 C CA . LEU A 1 80 ? -5.698 25.656 5.699 1.00 57.16 80 LEU A CA 1
ATOM 641 C C . LEU A 1 80 ? -4.767 25.150 6.817 1.00 57.16 80 LEU A C 1
ATOM 643 O O . LEU A 1 80 ? -4.868 25.589 7.963 1.00 57.16 80 LEU A O 1
ATOM 647 N N . GLY A 1 81 ? -3.895 24.197 6.482 1.00 72.06 81 GLY A N 1
ATOM 648 C CA . GLY A 1 81 ? -2.938 23.572 7.400 1.00 72.06 81 GLY A CA 1
ATOM 649 C C . GLY A 1 81 ? -3.373 22.237 8.022 1.00 72.06 81 GLY A C 1
ATOM 650 O O . GLY A 1 81 ? -2.592 21.665 8.779 1.00 72.06 81 GLY A O 1
ATOM 651 N N . LEU A 1 82 ? -4.576 21.715 7.735 1.00 78.25 82 LEU A N 1
ATOM 652 C CA . LEU A 1 82 ? -4.943 20.342 8.120 1.00 78.25 82 LEU A CA 1
ATOM 653 C C . LEU A 1 82 ? -4.042 19.328 7.406 1.00 78.25 82 LEU A C 1
ATOM 655 O O . LEU A 1 82 ? -3.413 18.504 8.061 1.00 78.25 82 LEU A O 1
ATOM 659 N N . PHE A 1 83 ? -3.921 19.459 6.087 1.00 74.94 83 PHE A N 1
ATOM 660 C CA . PHE A 1 83 ? -3.083 18.601 5.252 1.00 74.94 83 PHE A CA 1
ATOM 661 C C . PHE A 1 83 ? -1.617 18.609 5.694 1.00 74.94 83 PHE A C 1
ATOM 663 O O . PHE A 1 83 ? -1.026 17.549 5.873 1.00 74.94 83 PHE A O 1
ATOM 670 N N . ASP A 1 84 ? -1.062 19.784 6.012 1.00 77.12 84 ASP A N 1
ATOM 671 C CA . ASP A 1 84 ? 0.305 19.891 6.536 1.00 77.12 84 ASP A CA 1
ATOM 672 C C . ASP A 1 84 ? 0.473 19.148 7.870 1.00 77.12 84 ASP A C 1
ATOM 674 O O . ASP A 1 84 ? 1.497 18.507 8.110 1.00 77.12 84 ASP A O 1
ATOM 678 N N . LYS A 1 85 ? -0.531 19.212 8.755 1.00 80.94 85 LYS A N 1
ATOM 679 C CA . LYS A 1 85 ? -0.506 18.501 10.041 1.00 80.94 85 LYS A CA 1
ATOM 680 C C . LYS A 1 85 ? -0.620 16.992 9.871 1.00 80.94 85 LYS A C 1
ATOM 682 O O . LYS A 1 85 ? 0.023 16.279 10.637 1.00 80.94 85 LYS A O 1
ATOM 687 N N . LEU A 1 86 ? -1.427 16.525 8.917 1.00 83.69 86 LEU A N 1
ATOM 688 C CA . LEU A 1 86 ? -1.566 15.104 8.589 1.00 83.69 86 LEU A CA 1
ATOM 689 C C . LEU A 1 86 ? -0.264 14.568 7.989 1.00 83.69 86 LEU A C 1
ATOM 691 O O . LEU A 1 86 ? 0.275 13.592 8.504 1.00 83.69 86 LEU A O 1
ATOM 695 N N . ALA A 1 87 ? 0.316 15.281 7.020 1.00 77.81 87 ALA A N 1
ATOM 696 C CA . ALA A 1 87 ? 1.594 14.925 6.407 1.00 77.81 87 ALA A CA 1
ATOM 697 C C . ALA A 1 87 ? 2.734 14.832 7.441 1.00 77.81 87 ALA A C 1
ATOM 699 O O . ALA A 1 87 ? 3.569 13.931 7.386 1.00 77.81 87 ALA A O 1
ATOM 700 N N . GLN A 1 88 ? 2.746 15.703 8.459 1.00 84.94 88 GLN A N 1
ATOM 701 C CA . GLN A 1 88 ? 3.723 15.633 9.557 1.00 84.94 88 GLN A CA 1
ATOM 702 C C . GLN A 1 88 ? 3.628 14.345 10.397 1.00 84.94 88 GLN A C 1
ATOM 704 O O . GLN A 1 88 ? 4.598 13.988 11.072 1.00 84.94 88 GLN A O 1
ATOM 709 N N . GLN A 1 89 ? 2.498 13.629 10.369 1.00 90.06 89 GLN A N 1
ATOM 710 C CA . GLN A 1 89 ? 2.333 12.371 11.105 1.00 90.06 89 GLN A CA 1
ATOM 711 C C . GLN A 1 89 ? 2.993 11.179 10.419 1.00 90.06 89 GLN A C 1
ATOM 713 O O . GLN A 1 89 ? 3.197 10.156 11.077 1.00 90.06 89 GLN A O 1
ATOM 718 N N . GLU A 1 90 ? 3.399 11.301 9.153 1.00 91.19 90 GLU A N 1
ATOM 719 C CA . GLU A 1 90 ? 4.079 10.223 8.436 1.00 91.19 90 GLU A CA 1
ATOM 720 C C . GLU A 1 90 ? 5.317 9.735 9.204 1.00 91.19 90 GLU A C 1
ATOM 722 O O . GLU A 1 90 ? 5.528 8.534 9.366 1.00 91.19 90 GLU A O 1
ATOM 727 N N . VAL A 1 91 ? 6.111 10.651 9.769 1.00 92.06 91 VAL A N 1
ATOM 728 C CA . VAL A 1 91 ? 7.309 10.291 10.546 1.00 92.06 91 VAL A CA 1
ATOM 729 C C . VAL A 1 91 ? 6.957 9.388 11.734 1.00 92.06 91 VAL A C 1
ATOM 731 O O . VAL A 1 91 ? 7.696 8.443 12.031 1.00 92.06 91 VAL A O 1
ATOM 734 N N . ASN A 1 92 ? 5.820 9.648 12.388 1.00 92.81 92 ASN A N 1
ATOM 735 C CA . ASN A 1 92 ? 5.318 8.831 13.491 1.00 92.81 92 ASN A CA 1
ATOM 736 C C . ASN A 1 92 ? 4.844 7.461 12.994 1.00 92.81 92 ASN A C 1
ATOM 738 O O . ASN A 1 92 ? 5.163 6.457 13.631 1.00 92.81 92 ASN A O 1
ATOM 742 N N . LEU A 1 93 ? 4.158 7.411 11.845 1.00 92.75 93 LEU A N 1
ATOM 743 C CA . LEU A 1 93 ? 3.737 6.164 11.203 1.00 92.75 93 LEU A CA 1
ATOM 744 C C . LEU A 1 93 ? 4.930 5.282 10.862 1.00 92.75 93 LEU A C 1
ATOM 746 O O . LEU A 1 93 ? 4.989 4.132 11.291 1.00 92.75 93 LEU A O 1
ATOM 750 N N . VAL A 1 94 ? 5.918 5.823 10.151 1.00 94.88 94 VAL A N 1
ATOM 751 C CA . VAL A 1 94 ? 7.090 5.044 9.747 1.00 94.88 94 VAL A CA 1
ATOM 752 C C . VAL A 1 94 ? 7.880 4.588 10.974 1.00 94.88 94 VAL A C 1
ATOM 754 O O . VAL A 1 94 ? 8.337 3.453 11.013 1.00 94.88 94 VAL A O 1
ATOM 757 N N . LYS A 1 95 ? 7.983 5.409 12.029 1.00 95.00 95 LYS A N 1
ATOM 758 C CA . LYS A 1 95 ? 8.621 4.988 13.289 1.00 95.00 95 LYS A CA 1
ATOM 759 C C . LYS A 1 95 ? 7.854 3.861 13.993 1.00 95.00 95 LYS A C 1
ATOM 761 O O . LYS A 1 95 ? 8.479 2.963 14.551 1.00 95.00 95 LYS A O 1
ATOM 766 N N . ALA A 1 96 ? 6.522 3.901 13.993 1.00 93.19 96 ALA A N 1
ATOM 767 C CA . ALA A 1 96 ? 5.712 2.808 14.525 1.00 93.19 96 ALA A CA 1
ATOM 768 C C . ALA A 1 96 ? 5.943 1.525 13.713 1.00 93.19 96 ALA A C 1
ATOM 770 O O . ALA A 1 96 ? 6.268 0.493 14.288 1.00 93.19 96 ALA A O 1
ATOM 771 N N . LEU A 1 97 ? 5.897 1.618 12.382 1.00 95.25 97 LEU A N 1
ATOM 772 C CA . LEU A 1 97 ? 6.138 0.499 11.469 1.00 95.25 97 LEU A CA 1
ATOM 773 C C . LEU A 1 97 ? 7.536 -0.110 11.626 1.00 95.25 97 LEU A C 1
ATOM 775 O O . LEU A 1 97 ? 7.672 -1.329 11.605 1.00 95.25 97 LEU A O 1
ATOM 779 N N . GLU A 1 98 ? 8.576 0.700 11.823 1.00 95.19 98 GLU A N 1
ATOM 780 C CA . GLU A 1 98 ? 9.924 0.202 12.125 1.00 95.19 98 GLU A CA 1
ATOM 781 C C . GLU A 1 98 ? 9.960 -0.646 13.397 1.00 95.19 98 GLU A C 1
ATOM 783 O O . GLU A 1 98 ? 10.566 -1.715 13.407 1.00 95.19 98 GLU A O 1
ATOM 788 N N . ASN A 1 99 ? 9.311 -0.182 14.467 1.00 94.12 99 ASN A N 1
ATOM 789 C CA . ASN A 1 99 ? 9.286 -0.902 15.738 1.00 94.12 99 ASN A CA 1
ATOM 790 C C . ASN A 1 99 ? 8.465 -2.193 15.629 1.00 94.12 99 ASN A C 1
ATOM 792 O O . ASN A 1 99 ? 8.941 -3.257 16.024 1.00 94.12 99 ASN A O 1
ATOM 796 N N . GLU A 1 100 ? 7.265 -2.105 15.050 1.00 92.12 100 GLU A N 1
ATOM 797 C CA . GLU A 1 100 ? 6.355 -3.241 14.876 1.00 92.12 100 GLU A CA 1
ATOM 798 C C . GLU A 1 100 ? 6.916 -4.288 13.907 1.00 92.12 100 GLU A C 1
ATOM 800 O O . GLU A 1 100 ? 6.657 -5.475 14.060 1.00 92.12 100 GLU A O 1
ATOM 805 N N . SER A 1 101 ? 7.741 -3.894 12.934 1.00 94.44 101 SER A N 1
ATOM 806 C CA . SER A 1 101 ? 8.345 -4.834 11.980 1.00 94.44 101 SER A CA 1
ATOM 807 C C . SER A 1 101 ? 9.700 -5.396 12.418 1.00 94.44 101 SER A C 1
ATOM 809 O O . SER A 1 101 ? 10.172 -6.369 11.829 1.00 94.44 101 SER A O 1
ATOM 811 N N . ALA A 1 102 ? 10.333 -4.840 13.458 1.00 94.06 102 ALA A N 1
ATOM 812 C CA . ALA A 1 102 ? 11.710 -5.167 13.841 1.00 94.06 102 ALA A CA 1
ATOM 813 C C . ALA A 1 102 ? 11.949 -6.653 14.168 1.00 94.06 102 ALA A C 1
ATOM 815 O O . ALA A 1 102 ? 13.079 -7.130 14.050 1.00 94.06 102 ALA A O 1
ATOM 816 N N . HIS A 1 103 ? 10.906 -7.368 14.591 1.00 93.94 103 HIS A N 1
ATOM 817 C CA . HIS A 1 103 ? 10.959 -8.777 14.980 1.00 93.94 103 HIS A CA 1
ATOM 818 C C . HIS A 1 103 ? 10.552 -9.747 13.857 1.00 93.94 103 HIS A C 1
ATOM 820 O O . HIS A 1 103 ? 10.643 -10.960 14.043 1.00 93.94 103 HIS A O 1
ATOM 826 N N . LEU A 1 104 ? 10.090 -9.234 12.714 1.00 96.56 104 LEU A N 1
ATOM 827 C CA . LEU A 1 104 ? 9.626 -10.040 11.584 1.00 96.56 104 LEU A CA 1
ATOM 828 C C . LEU A 1 104 ? 10.801 -10.536 10.733 1.00 96.56 104 LEU A C 1
ATOM 830 O O . LEU A 1 104 ? 11.900 -9.990 10.806 1.00 96.56 104 LEU A O 1
ATOM 834 N N . ASP A 1 105 ? 10.576 -11.552 9.902 1.00 96.88 105 ASP A N 1
ATOM 835 C CA . ASP A 1 105 ? 11.531 -11.975 8.870 1.00 96.88 105 ASP A CA 1
ATOM 836 C C . ASP A 1 105 ? 11.612 -10.969 7.706 1.00 96.88 105 ASP A C 1
ATOM 838 O O . ASP A 1 105 ? 10.780 -10.071 7.576 1.00 96.88 105 ASP A O 1
ATOM 842 N N . HIS A 1 106 ? 12.666 -11.079 6.890 1.00 97.00 106 HIS A N 1
ATOM 843 C CA . HIS A 1 106 ? 12.917 -10.153 5.778 1.00 97.00 106 HIS A CA 1
ATOM 844 C C . HIS A 1 106 ? 11.773 -10.149 4.763 1.00 97.00 106 HIS A C 1
ATOM 846 O O . HIS A 1 106 ? 11.276 -9.069 4.459 1.00 97.00 106 HIS A O 1
ATOM 852 N N . ASP A 1 107 ? 11.302 -11.318 4.332 1.00 97.38 107 ASP A N 1
ATOM 853 C CA . ASP A 1 107 ? 10.225 -11.468 3.354 1.00 97.38 107 ASP A CA 1
ATOM 854 C C . ASP A 1 107 ? 8.937 -10.775 3.819 1.00 97.38 107 ASP A C 1
ATOM 856 O O . ASP A 1 107 ? 8.310 -10.035 3.061 1.00 97.38 107 ASP A O 1
ATOM 860 N N . THR A 1 108 ? 8.564 -10.927 5.095 1.00 97.56 108 THR A N 1
ATOM 861 C CA . THR A 1 108 ? 7.398 -10.235 5.666 1.00 97.56 108 THR A CA 1
ATOM 862 C C . THR A 1 108 ? 7.592 -8.717 5.655 1.00 97.56 108 THR A C 1
ATOM 864 O O . THR A 1 108 ? 6.684 -7.981 5.262 1.00 97.56 108 THR A O 1
ATOM 867 N N . ARG A 1 109 ? 8.780 -8.221 6.034 1.00 97.94 109 ARG A N 1
ATOM 868 C CA . ARG A 1 109 ? 9.081 -6.780 5.958 1.00 97.94 109 ARG A CA 1
ATOM 869 C C . ARG A 1 109 ? 9.080 -6.277 4.516 1.00 97.94 109 ARG A C 1
ATOM 871 O O . ARG A 1 109 ? 8.642 -5.154 4.276 1.00 97.94 109 ARG A O 1
ATOM 878 N N . HIS A 1 110 ? 9.518 -7.098 3.564 1.00 97.81 110 HIS A N 1
ATOM 879 C CA . HIS A 1 110 ? 9.479 -6.781 2.143 1.00 97.81 110 HIS A CA 1
ATOM 880 C C . HIS A 1 110 ? 8.033 -6.655 1.643 1.00 97.81 110 HIS A C 1
ATOM 882 O O . HIS A 1 110 ? 7.706 -5.669 0.982 1.00 97.81 110 HIS A O 1
ATOM 888 N N . GLN A 1 111 ? 7.136 -7.566 2.038 1.00 97.50 111 GLN A N 1
ATOM 889 C CA . GLN A 1 111 ? 5.705 -7.437 1.737 1.00 97.50 111 GLN A CA 1
ATOM 890 C C . GLN A 1 111 ? 5.116 -6.155 2.330 1.00 97.50 111 GLN A C 1
ATOM 892 O O . GLN A 1 111 ? 4.439 -5.411 1.623 1.00 97.50 111 GLN A O 1
ATOM 897 N N . MET A 1 112 ? 5.425 -5.838 3.592 1.00 97.50 112 MET A N 1
ATOM 898 C CA . MET A 1 112 ? 4.986 -4.582 4.212 1.00 97.50 112 MET A CA 1
ATOM 899 C C . MET A 1 112 ? 5.480 -3.357 3.438 1.00 97.50 112 MET A C 1
ATOM 901 O O . MET A 1 112 ? 4.690 -2.465 3.140 1.00 97.50 112 MET A O 1
ATOM 905 N N . TRP A 1 113 ? 6.772 -3.314 3.101 1.00 97.94 113 TRP A N 1
ATOM 906 C CA . TRP A 1 113 ? 7.381 -2.236 2.320 1.00 97.94 113 TRP A CA 1
ATOM 907 C C . TRP A 1 113 ? 6.682 -2.065 0.969 1.00 97.94 113 TRP A C 1
ATOM 909 O O . TRP A 1 113 ? 6.236 -0.967 0.636 1.00 97.94 113 TRP A O 1
ATOM 919 N N . SER A 1 114 ? 6.505 -3.162 0.233 1.00 97.06 114 SER A N 1
ATOM 920 C CA . SER A 1 114 ? 5.839 -3.153 -1.065 1.00 97.06 114 SER A CA 1
ATOM 921 C C . SER A 1 114 ? 4.384 -2.681 -0.968 1.00 97.06 114 SER A C 1
ATOM 923 O O . SER A 1 114 ? 3.942 -1.892 -1.802 1.00 97.06 114 SER A O 1
ATOM 925 N N . MET A 1 115 ? 3.636 -3.130 0.045 1.00 97.44 115 MET A N 1
ATOM 926 C CA . MET A 1 115 ? 2.258 -2.691 0.288 1.00 97.44 115 MET A CA 1
ATOM 927 C C . MET A 1 115 ? 2.197 -1.203 0.656 1.00 97.44 115 MET A C 1
ATOM 929 O O . MET A 1 115 ? 1.335 -0.490 0.151 1.00 97.44 115 MET A O 1
ATOM 933 N N . LEU A 1 116 ? 3.102 -0.708 1.506 1.00 97.00 116 LEU A N 1
ATOM 934 C CA . LEU A 1 116 ? 3.128 0.693 1.953 1.00 97.00 116 LEU A CA 1
ATOM 935 C C . LEU A 1 116 ? 3.321 1.671 0.797 1.00 97.00 116 LEU A C 1
ATOM 937 O O . LEU A 1 116 ? 2.590 2.656 0.712 1.00 97.00 116 LEU A O 1
ATOM 941 N N . LEU A 1 117 ? 4.245 1.365 -0.117 1.00 96.56 117 LEU A N 1
ATOM 942 C CA . LEU A 1 117 ? 4.482 2.166 -1.322 1.00 96.56 117 LEU A CA 1
ATOM 943 C C . LEU A 1 117 ? 3.265 2.237 -2.254 1.00 96.56 117 LEU A C 1
ATOM 945 O O . LEU A 1 117 ? 3.204 3.115 -3.115 1.00 96.56 117 LEU A O 1
ATOM 949 N N . ARG A 1 118 ? 2.306 1.325 -2.061 1.00 94.50 118 ARG A N 1
ATOM 950 C CA . ARG A 1 118 ? 1.100 1.166 -2.873 1.00 94.50 118 ARG A CA 1
ATOM 951 C C . ARG A 1 118 ? -0.200 1.419 -2.098 1.00 94.50 118 ARG A C 1
ATOM 953 O O . ARG A 1 118 ? -1.273 0.998 -2.521 1.00 94.50 118 ARG A O 1
ATOM 960 N N . GLY A 1 119 ? -0.117 2.107 -0.953 1.00 93.06 119 GLY A N 1
ATOM 961 C CA . GLY A 1 119 ? -1.286 2.541 -0.175 1.00 93.06 119 GLY A CA 1
ATOM 962 C C . GLY A 1 119 ? -1.793 1.542 0.874 1.00 93.06 119 GLY A C 1
ATOM 963 O O . GLY A 1 119 ? -2.920 1.660 1.354 1.00 93.06 119 GLY A O 1
ATOM 964 N N . GLY A 1 120 ? -0.978 0.565 1.277 1.00 95.19 120 GLY A N 1
ATOM 965 C CA . GLY A 1 120 ? -1.365 -0.491 2.219 1.00 95.19 120 GLY A CA 1
ATOM 966 C C . GLY A 1 120 ? -1.864 0.011 3.579 1.00 95.19 120 GLY A C 1
ATOM 967 O O . GLY A 1 120 ? -2.777 -0.581 4.147 1.00 95.19 120 GLY A O 1
ATOM 968 N N . ALA A 1 121 ? -1.339 1.131 4.087 1.00 94.94 121 ALA A N 1
ATOM 969 C CA . ALA A 1 121 ? -1.812 1.718 5.345 1.00 94.94 121 ALA A CA 1
ATOM 970 C C . ALA A 1 121 ? -3.234 2.309 5.228 1.00 94.94 121 ALA A C 1
ATOM 972 O O . ALA A 1 121 ? -4.058 2.121 6.124 1.00 94.94 121 ALA A O 1
ATOM 973 N N . VAL A 1 122 ? -3.559 2.949 4.097 1.00 93.62 122 VAL A N 1
ATOM 974 C CA . VAL A 1 122 ? -4.925 3.414 3.793 1.00 93.62 122 VAL A CA 1
ATOM 975 C C . VAL A 1 122 ? -5.876 2.216 3.695 1.00 93.62 122 VAL A C 1
ATOM 977 O O . VAL A 1 122 ? -6.984 2.245 4.236 1.00 93.62 122 VAL A O 1
ATOM 980 N N . LEU A 1 123 ? -5.429 1.134 3.050 1.00 94.69 123 LEU A N 1
ATOM 981 C CA . LEU A 1 123 ? -6.218 -0.080 2.848 1.00 94.69 123 LEU A CA 1
ATOM 982 C C . LEU A 1 123 ? -6.623 -0.755 4.166 1.00 94.69 123 LEU A C 1
ATOM 984 O O . LEU A 1 123 ? -7.803 -1.049 4.364 1.00 94.69 123 LEU A O 1
ATOM 988 N N . VAL A 1 124 ? -5.676 -0.975 5.084 1.00 95.56 124 VAL A N 1
ATOM 989 C CA . VAL A 1 124 ? -5.982 -1.618 6.376 1.00 95.56 124 VAL A CA 1
ATOM 990 C C . VAL A 1 124 ? -6.895 -0.754 7.247 1.00 95.56 124 VAL A C 1
ATOM 992 O O . VAL A 1 124 ? -7.726 -1.286 7.983 1.00 95.56 124 VAL A O 1
ATOM 995 N N . PHE A 1 125 ? -6.818 0.575 7.122 1.00 93.62 125 PHE A N 1
ATOM 996 C CA . PHE A 1 125 ? -7.763 1.466 7.790 1.00 93.62 125 PHE A CA 1
ATOM 997 C C . PHE A 1 125 ? -9.171 1.351 7.194 1.00 93.62 125 PHE A C 1
ATOM 999 O O . PHE A 1 125 ? -10.148 1.277 7.937 1.00 93.62 125 PHE A O 1
ATOM 1006 N N . LYS A 1 126 ? -9.296 1.275 5.863 1.00 93.00 126 LYS A N 1
ATOM 1007 C CA . LYS A 1 126 ? -10.586 1.046 5.191 1.00 93.00 126 LYS A CA 1
ATOM 1008 C C . LYS A 1 126 ? -11.218 -0.288 5.588 1.00 93.00 126 LYS A C 1
ATOM 1010 O O . LYS A 1 126 ? -12.430 -0.337 5.788 1.00 93.00 126 LYS A O 1
ATOM 1015 N N . ALA A 1 127 ? -10.418 -1.343 5.742 1.00 94.38 127 ALA A N 1
ATOM 1016 C CA . ALA A 1 127 ? -10.882 -2.633 6.252 1.00 94.38 127 ALA A CA 1
ATOM 1017 C C . ALA A 1 127 ? -11.429 -2.526 7.681 1.00 94.38 127 ALA A C 1
ATOM 1019 O O . ALA A 1 127 ? -12.533 -2.985 7.971 1.00 94.38 127 ALA A O 1
ATOM 1020 N N . TRP A 1 128 ? -10.692 -1.856 8.567 1.00 93.06 128 TRP A N 1
ATOM 1021 C CA . TRP A 1 128 ? -11.153 -1.600 9.928 1.00 93.06 128 TRP A CA 1
ATOM 1022 C C . TRP A 1 128 ? -12.450 -0.794 9.963 1.00 93.06 128 TRP A C 1
ATOM 1024 O O . TRP A 1 128 ? -13.393 -1.173 10.656 1.00 93.06 128 TRP A O 1
ATOM 1034 N N . LEU A 1 129 ? -12.521 0.294 9.196 1.00 90.00 129 LEU A N 1
ATOM 1035 C CA . LEU A 1 129 ? -13.690 1.164 9.172 1.00 90.00 129 LEU A CA 1
ATOM 1036 C C . LEU A 1 129 ? -14.927 0.422 8.651 1.00 90.00 129 LEU A C 1
ATOM 1038 O O . LEU A 1 129 ? -16.008 0.554 9.229 1.00 90.00 129 LEU A O 1
ATOM 1042 N N . GLY A 1 130 ? -14.765 -0.395 7.606 1.00 89.69 130 GLY A N 1
ATOM 1043 C CA . GLY A 1 130 ? -15.836 -1.232 7.065 1.00 89.69 130 GLY A CA 1
ATOM 1044 C C . GLY A 1 130 ? -16.336 -2.243 8.095 1.00 89.69 130 GLY A C 1
ATOM 1045 O O . GLY A 1 130 ? -17.549 -2.367 8.305 1.00 89.69 130 GLY A O 1
ATOM 1046 N N . HIS A 1 131 ? -15.412 -2.879 8.819 1.00 90.38 131 HIS A N 1
ATOM 1047 C CA . HIS A 1 131 ? -15.741 -3.792 9.908 1.00 90.38 131 HIS A CA 1
ATOM 1048 C C . HIS A 1 131 ? -16.487 -3.107 11.052 1.00 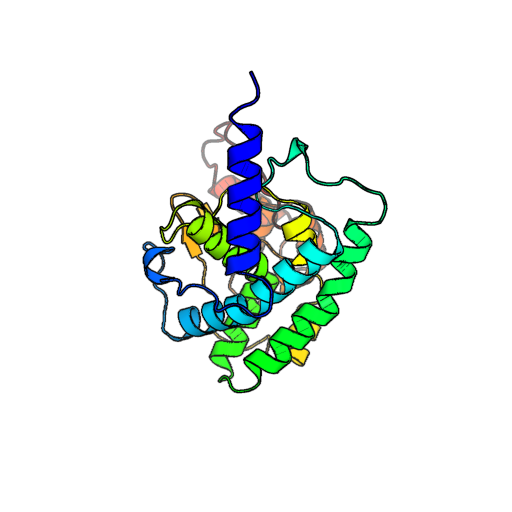90.38 131 HIS A C 1
ATOM 1050 O O . HIS A 1 131 ? -17.547 -3.576 11.454 1.00 90.38 131 HIS A O 1
ATOM 1056 N N . VAL A 1 132 ? -16.009 -1.961 11.537 1.00 86.62 132 VAL A N 1
ATOM 1057 C CA . VAL A 1 132 ? -16.660 -1.242 12.644 1.00 86.62 132 VAL A CA 1
ATOM 1058 C C . VAL A 1 132 ? -18.051 -0.733 12.256 1.00 86.62 132 VAL A C 1
ATOM 1060 O O . VAL A 1 132 ? -18.976 -0.811 13.062 1.00 86.62 132 VAL A O 1
ATOM 1063 N N . LYS A 1 133 ? -18.238 -0.255 11.020 1.00 84.75 133 LYS A N 1
ATOM 1064 C CA . LYS A 1 133 ? -19.539 0.260 10.559 1.00 84.75 133 LYS A CA 1
ATOM 1065 C C . LYS A 1 133 ? -20.596 -0.823 10.378 1.00 84.75 133 LYS A C 1
ATOM 1067 O O . LYS A 1 133 ? -21.782 -0.538 10.526 1.00 84.75 133 LYS A O 1
ATOM 1072 N N . THR A 1 134 ? -20.192 -2.034 10.000 1.00 84.62 134 THR A N 1
ATOM 1073 C CA . THR A 1 134 ? -21.135 -3.054 9.507 1.00 84.62 134 THR A CA 1
ATOM 1074 C C . THR A 1 134 ? -21.111 -4.367 10.278 1.00 84.62 134 THR A C 1
ATOM 1076 O O . THR A 1 134 ? -22.014 -5.181 10.112 1.00 84.62 134 THR A O 1
ATOM 1079 N N . GLY A 1 135 ? -20.100 -4.580 11.121 1.00 83.56 135 GLY A N 1
ATOM 1080 C CA . GLY A 1 135 ? -19.862 -5.837 11.826 1.00 83.56 135 GLY A CA 1
ATOM 1081 C C . GLY A 1 135 ? -19.398 -6.983 10.923 1.00 83.56 135 GLY A C 1
ATOM 1082 O O . GLY A 1 135 ? -19.440 -8.133 11.349 1.00 83.56 135 GLY A O 1
ATOM 1083 N N . THR A 1 136 ? -18.991 -6.701 9.680 1.00 85.69 136 THR A N 1
ATOM 1084 C CA . THR A 1 136 ? -18.593 -7.716 8.686 1.00 85.69 136 THR A CA 1
ATOM 1085 C C . THR A 1 136 ? -17.198 -7.441 8.131 1.00 85.69 136 THR A C 1
ATOM 1087 O O . THR A 1 136 ? -16.727 -6.308 8.153 1.00 85.69 136 THR A O 1
ATOM 1090 N N . HIS A 1 137 ? -16.503 -8.469 7.650 1.00 87.25 137 HIS A N 1
ATOM 1091 C CA . HIS A 1 137 ? -15.153 -8.345 7.094 1.00 87.25 137 HIS A CA 1
ATOM 1092 C C . HIS A 1 137 ? -15.201 -7.802 5.659 1.00 87.25 137 HIS A C 1
ATOM 1094 O O . HIS A 1 137 ? -15.143 -8.558 4.697 1.00 87.25 137 HIS A O 1
ATOM 1100 N N . GLN A 1 138 ? -15.331 -6.481 5.521 1.00 90.50 138 GLN A N 1
ATOM 1101 C CA . GLN A 1 138 ? -15.421 -5.795 4.230 1.00 90.50 138 GLN A CA 1
ATOM 1102 C C . GLN A 1 138 ? -14.694 -4.446 4.236 1.00 90.50 138 GLN A C 1
ATOM 1104 O O . GLN A 1 138 ? -14.435 -3.875 5.298 1.00 90.50 138 GLN A O 1
ATOM 1109 N N . LEU A 1 139 ? -14.387 -3.916 3.048 1.00 91.38 139 LEU A N 1
ATOM 1110 C CA . LEU A 1 139 ? -13.744 -2.608 2.900 1.00 91.38 139 LEU A CA 1
ATOM 1111 C C . LEU A 1 139 ? -14.759 -1.460 2.923 1.00 91.38 139 LEU A C 1
ATOM 1113 O O . LEU A 1 139 ? -15.785 -1.499 2.242 1.00 91.38 139 LEU A O 1
ATOM 1117 N N . ASP A 1 140 ? -14.430 -0.381 3.636 1.00 89.62 140 ASP A N 1
ATOM 1118 C CA . ASP A 1 140 ? -15.133 0.892 3.480 1.00 89.62 140 ASP A CA 1
ATOM 1119 C C . ASP A 1 140 ? -14.749 1.578 2.154 1.00 89.62 140 ASP A C 1
ATOM 1121 O O . ASP A 1 140 ? -13.590 1.941 1.911 1.00 89.62 140 ASP A O 1
ATOM 1125 N N . LYS A 1 141 ? -15.753 1.785 1.297 1.00 84.44 141 LYS A N 1
ATOM 1126 C CA . LYS A 1 141 ? -15.599 2.371 -0.045 1.00 84.44 141 LYS A CA 1
ATOM 1127 C C . LYS A 1 141 ? -15.717 3.890 -0.089 1.00 84.44 141 LYS A C 1
ATOM 1129 O O . LYS A 1 141 ? -15.544 4.474 -1.155 1.00 84.44 141 LYS A O 1
ATOM 1134 N N . SER A 1 142 ? -16.017 4.543 1.027 1.00 80.38 142 SER A N 1
ATOM 1135 C CA . SER A 1 142 ? -16.144 5.999 1.042 1.00 80.38 142 SER A CA 1
ATOM 1136 C C . SER A 1 142 ? -14.780 6.628 0.735 1.00 80.38 142 SER A C 1
ATOM 1138 O O . SER A 1 142 ? -13.732 6.115 1.148 1.00 80.38 142 SER A O 1
ATOM 1140 N N . GLN A 1 143 ? -14.778 7.712 -0.036 1.00 69.50 143 GLN A N 1
ATOM 1141 C CA . GLN A 1 143 ? -13.564 8.482 -0.294 1.00 69.50 143 GLN A CA 1
ATOM 1142 C C . GLN A 1 143 ? -13.289 9.411 0.892 1.00 69.50 143 GLN A C 1
ATOM 1144 O O . GLN A 1 143 ? -14.207 10.050 1.408 1.00 69.50 143 GLN A O 1
ATOM 1149 N N . PHE A 1 144 ? -12.032 9.427 1.333 1.00 72.31 144 PHE A N 1
ATOM 1150 C CA . PHE A 1 144 ? -11.541 10.203 2.469 1.00 72.31 144 PHE A CA 1
ATOM 1151 C C . PHE A 1 144 ? -10.169 10.759 2.093 1.00 72.31 144 PHE A C 1
ATOM 1153 O O . PHE A 1 144 ? -9.160 10.080 2.296 1.00 72.31 144 PHE A O 1
ATOM 1160 N N . ASP A 1 145 ? -10.126 11.955 1.517 1.00 73.06 145 ASP A N 1
ATOM 1161 C CA . ASP A 1 145 ? -8.864 12.566 1.081 1.00 73.06 145 ASP A CA 1
ATOM 1162 C C . ASP A 1 145 ? -7.908 12.733 2.274 1.00 73.06 145 ASP A C 1
ATOM 1164 O O . ASP A 1 145 ? -6.737 12.372 2.194 1.00 73.06 145 ASP A O 1
ATOM 1168 N N . GLU A 1 146 ? -8.439 13.093 3.448 1.00 76.75 146 GLU A N 1
ATOM 1169 C CA . GLU A 1 146 ? -7.662 13.227 4.683 1.00 76.75 146 GLU A CA 1
ATOM 1170 C C . GLU A 1 146 ? -7.034 11.904 5.148 1.00 76.75 146 GLU A C 1
ATOM 1172 O O . GLU A 1 146 ? -5.980 11.899 5.783 1.00 76.75 146 GLU A O 1
ATOM 1177 N N . LEU A 1 147 ? -7.667 10.765 4.845 1.00 81.25 147 LEU A N 1
ATOM 1178 C CA . LEU A 1 147 ? -7.106 9.452 5.162 1.00 81.25 147 LEU A CA 1
ATOM 1179 C C . LEU A 1 147 ? -5.911 9.142 4.263 1.00 81.25 147 LEU A C 1
ATOM 1181 O O . LEU A 1 147 ? -4.909 8.604 4.738 1.00 81.25 147 LEU A O 1
ATOM 1185 N N . THR A 1 148 ? -6.025 9.478 2.978 1.00 82.00 148 THR A N 1
ATOM 1186 C CA . THR A 1 148 ? -4.929 9.354 2.017 1.00 82.00 148 THR A CA 1
ATOM 1187 C C . THR A 1 148 ? -3.763 10.239 2.444 1.00 82.00 148 THR A C 1
ATOM 1189 O O . THR A 1 148 ? -2.650 9.739 2.569 1.00 82.00 148 THR A O 1
ATOM 1192 N N . ASP A 1 149 ? -4.007 11.501 2.792 1.00 82.88 149 ASP A N 1
ATOM 1193 C CA . ASP A 1 149 ? -2.946 12.414 3.239 1.00 82.88 149 ASP A CA 1
ATOM 1194 C C . ASP A 1 149 ? -2.278 11.987 4.552 1.00 82.88 149 ASP A C 1
ATOM 1196 O O . ASP A 1 149 ? -1.103 12.273 4.782 1.00 82.88 149 ASP A O 1
ATOM 1200 N N . LEU A 1 150 ? -3.011 11.290 5.423 1.00 87.62 150 LEU A N 1
ATOM 1201 C CA . LEU A 1 150 ? -2.482 10.805 6.693 1.00 87.62 150 LEU A CA 1
ATOM 1202 C C . LEU A 1 150 ? -1.673 9.510 6.564 1.00 87.62 150 LEU A C 1
ATOM 1204 O O . LEU A 1 150 ? -0.669 9.336 7.255 1.00 87.62 150 LEU A O 1
ATOM 1208 N N . LEU A 1 151 ? -2.156 8.562 5.758 1.00 90.44 151 LEU A N 1
ATOM 1209 C CA . LEU A 1 151 ? -1.655 7.185 5.760 1.00 90.44 151 LEU A CA 1
ATOM 1210 C C . LEU A 1 151 ? -0.920 6.789 4.479 1.00 90.44 151 LEU A C 1
ATOM 1212 O O . LEU A 1 151 ? -0.221 5.775 4.485 1.00 90.44 151 LEU A O 1
ATOM 1216 N N . PHE A 1 152 ? -1.040 7.540 3.385 1.00 91.06 152 PHE A N 1
ATOM 1217 C CA . PHE A 1 152 ? -0.277 7.247 2.177 1.00 91.06 152 PHE A CA 1
ATOM 1218 C C . PHE A 1 152 ? 1.162 7.744 2.342 1.00 91.06 152 PHE A C 1
ATOM 1220 O O . PHE A 1 152 ? 1.430 8.942 2.343 1.00 91.06 152 PHE A O 1
ATOM 1227 N N . ILE A 1 153 ? 2.100 6.805 2.473 1.00 91.69 153 ILE A N 1
ATOM 1228 C CA . ILE A 1 153 ? 3.525 7.090 2.673 1.00 91.69 153 ILE A CA 1
ATOM 1229 C C . ILE A 1 153 ? 4.077 7.902 1.501 1.00 91.69 153 ILE A C 1
ATOM 1231 O O . ILE A 1 153 ? 4.041 7.430 0.371 1.00 91.69 153 ILE A O 1
ATOM 1235 N N . LYS A 1 154 ? 4.656 9.074 1.760 1.00 91.44 154 LYS A N 1
ATOM 1236 C CA . LYS A 1 154 ? 5.350 9.913 0.768 1.00 91.44 154 LYS A CA 1
ATOM 1237 C C . LYS A 1 154 ? 6.878 9.729 0.812 1.00 91.44 154 LYS A C 1
ATOM 1239 O O . LYS A 1 154 ? 7.589 10.194 -0.078 1.00 91.44 154 LYS A O 1
ATOM 1244 N N . THR A 1 155 ? 7.389 9.000 1.807 1.00 93.50 155 THR A N 1
ATOM 1245 C CA . THR A 1 155 ? 8.794 8.592 1.947 1.00 93.50 155 THR A CA 1
ATOM 1246 C C . THR A 1 155 ? 9.262 7.845 0.698 1.00 93.50 155 THR A C 1
ATOM 1248 O O . THR A 1 155 ? 8.585 6.942 0.198 1.00 93.50 155 THR A O 1
ATOM 1251 N N . ARG A 1 156 ? 10.455 8.192 0.200 1.00 95.56 156 ARG A N 1
ATOM 1252 C CA . ARG A 1 156 ? 11.014 7.603 -1.026 1.00 95.56 156 ARG A CA 1
ATOM 1253 C C . ARG A 1 156 ? 11.225 6.090 -0.863 1.00 95.56 156 ARG A C 1
ATOM 1255 O O . ARG A 1 156 ? 11.617 5.650 0.220 1.00 95.56 156 ARG A O 1
ATOM 1262 N N . PRO A 1 157 ? 11.070 5.286 -1.931 1.00 96.25 157 PRO A N 1
ATOM 1263 C CA . PRO A 1 157 ? 11.074 3.825 -1.832 1.00 96.25 157 PRO A CA 1
ATOM 1264 C C . PRO A 1 157 ? 12.335 3.239 -1.191 1.00 96.25 157 PRO A C 1
ATOM 1266 O O . PRO A 1 157 ? 12.236 2.389 -0.304 1.00 96.25 157 PRO A O 1
ATOM 1269 N N . LEU A 1 158 ? 13.516 3.725 -1.586 1.00 96.69 158 LEU A N 1
ATOM 1270 C CA . LEU A 1 158 ? 14.794 3.245 -1.047 1.00 96.69 158 LEU A CA 1
ATOM 1271 C C . LEU A 1 158 ? 15.040 3.695 0.399 1.00 96.69 158 LEU A C 1
ATOM 1273 O O . LEU A 1 158 ? 15.652 2.964 1.172 1.00 96.69 158 LEU A O 1
ATOM 1277 N N . GLU A 1 159 ? 14.551 4.875 0.779 1.00 97.06 159 GLU A N 1
ATOM 1278 C CA . GLU A 1 159 ? 14.632 5.351 2.163 1.00 97.06 159 GLU A CA 1
ATOM 1279 C C . GLU A 1 159 ? 13.735 4.502 3.070 1.00 97.06 159 GLU A C 1
ATOM 1281 O O . GLU A 1 159 ? 14.178 4.029 4.117 1.00 97.06 159 GLU A O 1
ATOM 1286 N N . LEU A 1 160 ? 12.502 4.220 2.634 1.00 97.44 160 LEU A N 1
ATOM 1287 C CA . LEU A 1 160 ? 11.592 3.343 3.364 1.00 97.44 160 LEU A CA 1
ATOM 1288 C C . LEU A 1 160 ? 12.159 1.920 3.494 1.00 97.44 160 LEU A C 1
ATOM 1290 O O . LEU A 1 160 ? 12.076 1.327 4.568 1.00 97.44 160 LEU A O 1
ATOM 1294 N N . ALA A 1 161 ? 12.780 1.387 2.435 1.00 97.56 161 ALA A N 1
ATOM 1295 C CA . ALA A 1 161 ? 13.439 0.081 2.474 1.00 97.56 161 ALA A CA 1
ATOM 1296 C C . ALA A 1 161 ? 14.562 0.039 3.522 1.00 97.56 161 ALA A C 1
ATOM 1298 O O . ALA A 1 161 ? 14.642 -0.908 4.305 1.00 97.56 161 ALA A O 1
ATOM 1299 N N . GLN A 1 162 ? 15.392 1.086 3.597 1.00 97.38 162 GLN A N 1
ATOM 1300 C CA . GLN A 1 162 ? 16.448 1.195 4.611 1.00 97.38 162 GLN A CA 1
ATOM 1301 C C . GLN A 1 162 ? 15.874 1.216 6.029 1.00 97.38 162 GLN A C 1
ATOM 1303 O O . GLN A 1 162 ? 16.350 0.476 6.893 1.00 97.38 162 GLN A O 1
ATOM 1308 N N . ARG A 1 163 ? 14.828 2.018 6.257 1.00 96.94 163 ARG A N 1
ATOM 1309 C CA . ARG A 1 163 ? 14.130 2.115 7.546 1.00 96.94 163 ARG A CA 1
ATOM 1310 C C . ARG A 1 163 ? 13.563 0.766 7.994 1.00 96.94 163 ARG A C 1
ATOM 1312 O O . ARG A 1 163 ? 13.809 0.323 9.114 1.00 96.94 163 ARG A O 1
ATOM 1319 N N . LEU A 1 164 ? 12.913 0.048 7.081 1.00 97.00 164 LEU A N 1
ATOM 1320 C CA . LEU A 1 164 ? 12.342 -1.278 7.338 1.00 97.00 164 LEU A CA 1
ATOM 1321 C C . LEU A 1 164 ? 13.359 -2.431 7.230 1.00 97.00 164 LEU A C 1
ATOM 1323 O O . LEU A 1 164 ? 12.991 -3.593 7.401 1.00 97.00 164 LEU A O 1
ATOM 1327 N N . LYS A 1 165 ? 14.644 -2.146 6.976 1.00 97.50 165 LYS A N 1
ATOM 1328 C CA . LYS A 1 165 ? 15.709 -3.153 6.803 1.00 97.50 165 LYS A CA 1
ATOM 1329 C C . LYS A 1 165 ? 15.334 -4.221 5.766 1.00 97.50 165 LYS A C 1
ATOM 1331 O O . LYS A 1 165 ? 15.406 -5.427 6.038 1.00 97.50 165 LYS A O 1
ATOM 1336 N N . VAL A 1 166 ? 14.890 -3.753 4.606 1.00 96.94 166 VAL A N 1
ATOM 1337 C CA . VAL A 1 166 ? 14.491 -4.543 3.440 1.00 96.94 166 VAL A CA 1
ATOM 1338 C C . VAL A 1 166 ? 15.519 -4.344 2.333 1.00 96.94 166 VAL A C 1
ATOM 1340 O O . VAL A 1 166 ? 16.052 -3.250 2.151 1.00 96.94 166 VAL A O 1
ATOM 1343 N N . 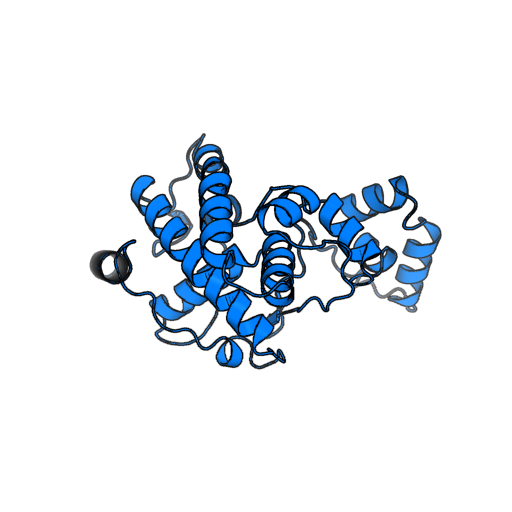ASP A 1 167 ? 15.782 -5.412 1.588 1.00 96.75 167 ASP A N 1
ATOM 1344 C CA . ASP A 1 167 ? 16.467 -5.302 0.303 1.00 96.75 167 ASP A CA 1
ATOM 1345 C C . ASP A 1 167 ? 15.417 -4.975 -0.761 1.00 96.75 167 ASP A C 1
ATOM 1347 O O . ASP A 1 167 ? 14.527 -5.786 -1.027 1.00 96.75 167 ASP A O 1
ATOM 1351 N N . ALA A 1 168 ? 15.485 -3.756 -1.298 1.00 94.88 168 ALA A N 1
ATOM 1352 C CA . ALA A 1 168 ? 14.528 -3.249 -2.276 1.00 94.88 168 ALA A CA 1
ATOM 1353 C C . ALA A 1 168 ? 14.648 -3.938 -3.640 1.00 94.88 168 ALA A C 1
ATOM 1355 O O . ALA A 1 168 ? 13.700 -3.872 -4.408 1.00 94.88 168 ALA A O 1
ATOM 1356 N N . ASN A 1 169 ? 15.788 -4.578 -3.927 1.00 94.50 169 ASN A N 1
ATOM 1357 C CA . ASN A 1 169 ? 16.048 -5.282 -5.185 1.00 94.50 169 ASN A CA 1
ATOM 1358 C C . ASN A 1 169 ? 15.901 -6.803 -5.044 1.00 94.50 169 ASN A C 1
ATOM 1360 O O . ASN A 1 169 ? 16.342 -7.546 -5.921 1.00 94.50 169 ASN A O 1
ATOM 1364 N N . ALA A 1 170 ? 15.360 -7.275 -3.917 1.00 93.38 170 ALA A N 1
ATOM 1365 C CA . ALA A 1 170 ? 15.115 -8.692 -3.718 1.00 93.38 170 ALA A CA 1
ATOM 1366 C C . ALA A 1 170 ? 14.080 -9.193 -4.734 1.00 93.38 170 ALA A C 1
ATOM 1368 O O . ALA A 1 170 ? 13.047 -8.558 -4.927 1.00 93.38 170 ALA A O 1
ATOM 1369 N N . ASP A 1 171 ? 14.362 -10.348 -5.334 1.00 92.62 171 ASP A N 1
ATOM 1370 C CA . ASP A 1 171 ? 13.453 -11.061 -6.234 1.00 92.62 171 ASP A CA 1
ATOM 1371 C C . ASP A 1 171 ? 12.376 -11.777 -5.402 1.00 92.62 171 ASP A C 1
ATOM 1373 O O . ASP A 1 171 ? 12.469 -12.969 -5.102 1.00 92.62 171 ASP A O 1
ATOM 1377 N N . LEU A 1 172 ? 11.423 -10.991 -4.901 1.00 93.75 172 LEU A N 1
ATOM 1378 C CA . LEU A 1 172 ? 10.300 -11.432 -4.081 1.00 93.75 172 LEU A CA 1
ATOM 1379 C C . LEU A 1 172 ? 8.992 -10.972 -4.723 1.00 93.75 172 LEU A C 1
ATOM 1381 O O . LEU A 1 172 ? 8.914 -9.897 -5.309 1.00 93.75 172 LEU A O 1
ATOM 1385 N N . ASP A 1 173 ? 7.944 -11.778 -4.574 1.00 91.81 173 ASP A N 1
ATOM 1386 C CA . ASP A 1 173 ? 6.641 -11.470 -5.161 1.00 91.81 173 ASP A CA 1
ATOM 1387 C C . ASP A 1 173 ? 6.030 -10.185 -4.581 1.00 91.81 173 ASP A C 1
ATOM 1389 O O . ASP A 1 173 ? 6.236 -9.830 -3.420 1.00 91.81 173 ASP A O 1
ATOM 1393 N N . HIS A 1 174 ? 5.178 -9.523 -5.362 1.00 94.25 174 HIS A N 1
ATOM 1394 C CA . HIS A 1 174 ? 4.456 -8.327 -4.939 1.00 94.25 174 HIS A CA 1
ATOM 1395 C C . HIS A 1 174 ? 2.952 -8.541 -5.086 1.00 94.25 174 HIS A C 1
ATOM 1397 O O . HIS A 1 174 ? 2.415 -8.578 -6.191 1.00 94.25 174 HIS A O 1
ATOM 1403 N N . VAL A 1 175 ? 2.249 -8.686 -3.961 1.00 93.69 175 VAL A N 1
ATOM 1404 C CA . VAL A 1 175 ? 0.820 -9.028 -3.990 1.00 93.69 175 VAL A CA 1
ATOM 1405 C C . VAL A 1 175 ? -0.047 -7.875 -4.504 1.00 93.69 175 VAL A C 1
ATOM 1407 O O . VAL A 1 175 ? 0.176 -6.713 -4.154 1.00 93.69 175 VAL A O 1
ATOM 1410 N N . PHE A 1 176 ? -1.062 -8.221 -5.294 1.00 92.50 176 PHE A N 1
ATOM 1411 C CA . PHE A 1 176 ? -2.203 -7.379 -5.649 1.00 92.50 176 PHE A CA 1
ATOM 1412 C C . PHE A 1 176 ? -3.444 -7.910 -4.945 1.00 92.50 176 PHE A C 1
ATOM 1414 O O . PHE A 1 176 ? -3.605 -9.125 -4.805 1.00 92.50 176 PHE A O 1
ATOM 1421 N N . LEU A 1 177 ? -4.310 -7.009 -4.490 1.00 93.88 177 LEU A N 1
ATOM 1422 C CA . LEU A 1 177 ? -5.471 -7.378 -3.690 1.00 93.88 177 LEU A CA 1
ATOM 1423 C C . LEU A 1 177 ? -6.750 -7.107 -4.471 1.00 93.88 177 LEU A C 1
ATOM 1425 O O . LEU A 1 177 ? -7.120 -5.965 -4.708 1.00 93.88 177 LEU A O 1
ATOM 1429 N N . MET A 1 178 ? -7.421 -8.179 -4.866 1.00 93.12 178 MET A N 1
ATOM 1430 C CA . MET A 1 178 ? -8.697 -8.136 -5.568 1.00 93.12 178 MET A CA 1
ATOM 1431 C C . MET A 1 178 ? -9.839 -8.021 -4.562 1.00 93.12 178 MET A C 1
ATOM 1433 O O . MET A 1 178 ? -9.948 -8.850 -3.651 1.00 93.12 178 MET A O 1
ATOM 1437 N N . TYR A 1 179 ? -10.693 -7.016 -4.741 1.00 91.31 179 TYR A N 1
ATOM 1438 C CA . TYR A 1 179 ? -11.906 -6.831 -3.952 1.00 91.31 179 TYR A CA 1
ATOM 1439 C C . TYR A 1 179 ? -13.057 -6.430 -4.878 1.00 91.31 179 TYR A C 1
ATOM 1441 O O . TYR A 1 179 ? -13.042 -5.364 -5.490 1.00 91.31 179 TYR A O 1
ATOM 1449 N N . GLU A 1 180 ? -14.065 -7.297 -4.976 1.00 88.62 180 GLU A N 1
ATOM 1450 C CA . GLU A 1 180 ? -15.169 -7.183 -5.936 1.00 88.62 180 GLU A CA 1
ATOM 1451 C C . GLU A 1 180 ? -14.694 -7.074 -7.396 1.00 88.62 180 GLU A C 1
ATOM 1453 O O . GLU A 1 180 ? -14.318 -8.091 -7.975 1.00 88.62 180 GLU A O 1
ATOM 1458 N N . ASN A 1 181 ? -14.745 -5.875 -7.986 1.00 86.81 181 ASN A N 1
ATOM 1459 C CA . ASN A 1 181 ? -14.316 -5.591 -9.359 1.00 86.81 181 ASN A CA 1
ATOM 1460 C C . ASN A 1 181 ? -13.072 -4.687 -9.407 1.00 86.81 181 ASN A C 1
ATOM 1462 O O . ASN A 1 181 ? -12.635 -4.324 -10.497 1.00 86.81 181 ASN A O 1
ATOM 1466 N N . ASP A 1 182 ? -12.520 -4.322 -8.246 1.00 87.56 182 ASP A N 1
ATOM 1467 C CA . ASP A 1 182 ? -11.420 -3.373 -8.118 1.00 87.56 182 ASP A CA 1
ATOM 1468 C C . ASP A 1 182 ? -10.119 -4.080 -7.714 1.00 87.56 182 ASP A C 1
ATOM 1470 O O . ASP A 1 182 ? -10.114 -5.063 -6.960 1.00 87.56 182 ASP A O 1
ATOM 1474 N N . VAL A 1 183 ? -8.999 -3.539 -8.197 1.00 88.75 183 VAL A N 1
ATOM 1475 C CA . VAL A 1 183 ? -7.648 -3.963 -7.814 1.00 88.75 183 VAL A CA 1
ATOM 1476 C C . VAL A 1 183 ? -7.055 -2.939 -6.854 1.00 88.75 183 VAL A C 1
ATOM 1478 O O . VAL A 1 183 ? -6.900 -1.764 -7.182 1.00 88.75 183 VAL A O 1
ATOM 1481 N N . PHE A 1 184 ? -6.701 -3.392 -5.659 1.00 90.38 184 PHE A N 1
ATOM 1482 C CA . PHE A 1 184 ? -5.997 -2.612 -4.650 1.00 90.38 184 PHE A CA 1
ATOM 1483 C C . PHE A 1 184 ? -4.494 -2.896 -4.692 1.00 90.38 184 PHE A C 1
ATOM 1485 O O . PHE A 1 184 ? -4.051 -3.972 -5.105 1.00 90.38 184 PHE A O 1
ATOM 1492 N N . LEU A 1 185 ? -3.715 -1.926 -4.198 1.00 89.31 185 LEU A N 1
ATOM 1493 C CA . LEU A 1 185 ? -2.249 -1.881 -4.302 1.00 89.31 185 LEU A CA 1
ATOM 1494 C C . LEU A 1 185 ? -1.736 -1.745 -5.747 1.00 89.31 185 LEU A C 1
ATOM 1496 O O . LEU A 1 185 ? -0.695 -2.300 -6.098 1.00 89.31 185 LEU A O 1
ATOM 1500 N N . ASP A 1 186 ? -2.478 -0.984 -6.552 1.00 86.19 186 ASP A N 1
ATOM 1501 C CA . ASP A 1 186 ? -2.208 -0.685 -7.969 1.00 86.19 186 ASP A CA 1
ATOM 1502 C C . ASP A 1 186 ? -1.881 0.810 -8.215 1.00 86.19 186 ASP A C 1
ATOM 1504 O O . ASP A 1 186 ? -1.788 1.262 -9.348 1.00 86.19 186 ASP A O 1
ATOM 1508 N N . HIS A 1 187 ? -1.714 1.597 -7.144 1.00 85.62 187 HIS A N 1
ATOM 1509 C CA . HIS A 1 187 ? -1.250 2.993 -7.205 1.00 85.62 187 HIS A CA 1
ATOM 1510 C C . HIS A 1 187 ? 0.138 3.095 -6.573 1.00 85.62 187 HIS A C 1
ATOM 1512 O O . HIS A 1 187 ? 0.524 2.229 -5.788 1.00 85.62 187 HIS A O 1
ATOM 1518 N N . PHE A 1 188 ? 0.870 4.168 -6.860 1.00 90.94 188 PHE A N 1
ATOM 1519 C CA . PHE A 1 188 ? 2.212 4.410 -6.337 1.00 90.94 188 PHE A CA 1
ATOM 1520 C C . PHE A 1 188 ? 2.278 5.717 -5.553 1.00 90.94 188 PHE A C 1
ATOM 1522 O O . PHE A 1 188 ? 1.638 6.704 -5.908 1.00 90.94 188 PHE A O 1
ATOM 1529 N N . ASN A 1 189 ? 3.119 5.760 -4.520 1.00 89.88 189 ASN A N 1
ATOM 1530 C CA . ASN A 1 189 ? 3.364 7.010 -3.801 1.00 89.88 189 ASN A CA 1
ATOM 1531 C C . ASN A 1 189 ? 4.190 8.036 -4.584 1.00 89.88 189 ASN A C 1
ATOM 1533 O O . ASN A 1 189 ? 4.164 9.219 -4.252 1.00 89.88 189 ASN A O 1
ATOM 1537 N N . SER A 1 190 ? 4.985 7.596 -5.561 1.00 93.38 190 SER A N 1
ATOM 1538 C CA . SER A 1 190 ? 5.848 8.480 -6.335 1.00 93.38 190 SER A CA 1
ATOM 1539 C C . SER A 1 190 ? 6.236 7.872 -7.681 1.00 93.38 190 SER A C 1
ATOM 1541 O O . SER A 1 190 ? 6.125 6.664 -7.909 1.00 93.38 190 SER A O 1
ATOM 1543 N N . LEU A 1 191 ? 6.749 8.724 -8.570 1.00 94.75 191 LEU A N 1
ATOM 1544 C CA . LEU A 1 191 ? 7.299 8.311 -9.862 1.00 94.75 191 LEU A CA 1
ATOM 1545 C C . LEU A 1 191 ? 8.510 7.379 -9.703 1.00 94.75 191 LEU A C 1
ATOM 1547 O O . LEU A 1 191 ? 8.692 6.466 -10.506 1.00 94.75 191 LEU A O 1
ATOM 1551 N N . GLU A 1 192 ? 9.327 7.570 -8.660 1.00 95.12 192 GLU A N 1
ATOM 1552 C CA . GLU A 1 192 ? 10.429 6.650 -8.358 1.00 95.12 192 GLU A CA 1
ATOM 1553 C C . GLU A 1 192 ? 9.937 5.256 -7.993 1.00 95.12 192 GLU A C 1
ATOM 1555 O O . GLU A 1 192 ? 10.586 4.279 -8.351 1.00 95.12 192 GLU A O 1
ATOM 1560 N N . THR A 1 193 ? 8.802 5.154 -7.304 1.00 95.19 193 THR A N 1
ATOM 1561 C CA . THR A 1 193 ? 8.192 3.859 -7.003 1.00 95.19 193 THR A CA 1
ATOM 1562 C C . THR A 1 193 ? 7.678 3.200 -8.277 1.00 95.19 193 THR A C 1
ATOM 1564 O O . THR A 1 193 ? 7.967 2.029 -8.489 1.00 95.19 193 THR A O 1
ATOM 1567 N N . ALA A 1 194 ? 7.008 3.934 -9.171 1.00 94.81 194 ALA A N 1
ATOM 1568 C CA . ALA A 1 194 ? 6.592 3.375 -10.459 1.00 94.81 194 ALA A CA 1
ATOM 1569 C C . ALA A 1 194 ? 7.790 2.802 -11.246 1.00 94.81 194 ALA A C 1
ATOM 1571 O O . ALA A 1 194 ? 7.737 1.667 -11.711 1.00 94.81 194 ALA A O 1
ATOM 1572 N N . ALA A 1 195 ? 8.899 3.546 -11.333 1.00 95.81 195 ALA A N 1
ATOM 1573 C CA . ALA A 1 195 ? 10.113 3.073 -12.003 1.00 95.81 195 ALA A CA 1
ATOM 1574 C C . ALA A 1 195 ? 10.766 1.876 -11.298 1.00 95.81 195 ALA A C 1
ATOM 1576 O O . ALA A 1 195 ? 11.142 0.914 -11.958 1.00 95.81 195 ALA A O 1
ATOM 1577 N N . LEU A 1 196 ? 10.842 1.890 -9.967 1.00 96.19 196 LEU A N 1
ATOM 1578 C CA . LEU A 1 196 ? 11.365 0.760 -9.201 1.00 96.19 196 LEU A CA 1
ATOM 1579 C C . LEU A 1 196 ? 10.555 -0.516 -9.460 1.00 96.19 196 LEU A C 1
ATOM 1581 O O . LEU A 1 196 ? 11.122 -1.582 -9.646 1.00 96.19 196 LEU A O 1
ATOM 1585 N N . PHE A 1 197 ? 9.229 -0.430 -9.488 1.00 95.31 197 PHE A N 1
ATOM 1586 C CA . PHE A 1 197 ? 8.392 -1.600 -9.739 1.00 95.31 197 PHE A CA 1
ATOM 1587 C C . PHE A 1 197 ? 8.454 -2.082 -11.205 1.00 95.31 197 PHE A C 1
ATOM 1589 O O . PHE A 1 197 ? 8.153 -3.246 -11.468 1.00 95.31 197 PHE A O 1
ATOM 1596 N N . VAL A 1 198 ? 8.893 -1.234 -12.144 1.00 95.50 198 VAL A N 1
ATOM 1597 C CA . VAL A 1 198 ? 9.320 -1.661 -13.490 1.00 95.50 198 VAL A CA 1
ATOM 1598 C C . VAL A 1 198 ? 10.654 -2.409 -13.421 1.00 95.50 198 VAL A C 1
ATOM 1600 O O . VAL A 1 198 ? 10.763 -3.488 -13.998 1.00 95.50 198 VAL A O 1
ATOM 1603 N N . ASP A 1 199 ? 11.646 -1.892 -12.685 1.00 95.06 199 ASP A N 1
ATOM 1604 C CA . ASP A 1 199 ? 12.947 -2.560 -12.496 1.00 95.06 199 ASP A CA 1
ATOM 1605 C C . ASP A 1 199 ? 12.797 -3.957 -11.874 1.00 95.06 199 ASP A C 1
ATOM 1607 O O . ASP A 1 199 ? 13.499 -4.893 -12.254 1.00 95.06 199 ASP A O 1
ATOM 1611 N N . LEU A 1 200 ? 11.853 -4.104 -10.942 1.00 94.12 200 LEU A N 1
ATOM 1612 C CA . LEU A 1 200 ? 11.516 -5.368 -10.279 1.00 94.12 200 LEU A CA 1
ATOM 1613 C C . LEU A 1 200 ? 10.660 -6.307 -11.146 1.00 94.12 200 LEU A C 1
ATOM 1615 O O . LEU A 1 200 ? 10.313 -7.399 -10.708 1.00 94.12 200 LEU A O 1
ATOM 1619 N N . GLY A 1 201 ? 10.284 -5.899 -12.362 1.00 92.38 201 GLY A N 1
ATOM 1620 C CA . GLY A 1 201 ? 9.476 -6.713 -13.272 1.00 92.38 201 GLY A CA 1
ATOM 1621 C C . GLY A 1 201 ? 8.012 -6.884 -12.851 1.00 92.38 201 GLY A C 1
ATOM 1622 O O . GLY A 1 201 ? 7.319 -7.739 -13.398 1.00 92.38 201 GLY A O 1
ATOM 1623 N N . VAL A 1 202 ? 7.521 -6.079 -11.903 1.00 92.19 202 VAL A N 1
ATOM 1624 C CA . VAL A 1 202 ? 6.128 -6.135 -11.424 1.00 92.19 202 VAL A CA 1
ATOM 1625 C C . VAL A 1 202 ? 5.172 -5.518 -12.433 1.00 92.19 202 VAL A C 1
ATOM 1627 O O . VAL A 1 202 ? 4.048 -5.991 -12.596 1.00 92.19 202 VAL A O 1
ATOM 1630 N N . TYR A 1 203 ? 5.619 -4.466 -13.118 1.00 92.00 203 TYR A N 1
ATOM 1631 C CA . TYR A 1 203 ? 4.847 -3.813 -14.163 1.00 92.00 203 TYR A CA 1
ATOM 1632 C C . TYR A 1 203 ? 5.653 -3.666 -15.442 1.00 92.00 203 TYR A C 1
ATOM 1634 O O . TYR A 1 203 ? 6.851 -3.390 -15.428 1.00 92.00 203 TYR A O 1
ATOM 1642 N N . ASP A 1 204 ? 4.941 -3.760 -16.558 1.00 93.06 204 ASP A N 1
ATOM 1643 C CA . ASP A 1 204 ? 5.465 -3.368 -17.853 1.00 93.06 204 ASP A CA 1
ATOM 1644 C C . ASP A 1 204 ? 5.471 -1.834 -17.992 1.00 93.06 204 ASP A C 1
ATOM 1646 O O . ASP A 1 204 ? 4.476 -1.152 -17.714 1.00 93.06 204 ASP A O 1
ATOM 1650 N N . ALA A 1 205 ? 6.605 -1.286 -18.436 1.00 94.06 205 ALA A N 1
ATOM 1651 C CA . ALA A 1 205 ? 6.807 0.154 -18.558 1.00 94.06 205 ALA A CA 1
ATOM 1652 C C . ALA A 1 205 ? 5.857 0.803 -19.577 1.00 94.06 205 ALA A C 1
ATOM 1654 O O . ALA A 1 205 ? 5.381 1.920 -19.349 1.00 94.06 205 ALA A O 1
ATOM 1655 N N . ALA A 1 206 ? 5.563 0.120 -20.689 1.00 92.44 206 ALA A N 1
ATOM 1656 C CA . ALA A 1 206 ? 4.650 0.628 -21.706 1.00 92.44 206 ALA A CA 1
ATOM 1657 C C . ALA A 1 206 ? 3.205 0.594 -21.201 1.00 92.44 206 ALA A C 1
ATOM 1659 O O . ALA A 1 206 ? 2.480 1.574 -21.372 1.00 92.44 206 ALA A O 1
ATOM 1660 N N . PHE A 1 207 ? 2.808 -0.468 -20.494 1.00 90.25 207 PHE A N 1
ATOM 1661 C CA . PHE A 1 207 ? 1.476 -0.564 -19.899 1.00 90.25 207 PHE A CA 1
ATOM 1662 C C . PHE A 1 207 ? 1.217 0.533 -18.858 1.00 90.25 207 PHE A C 1
ATOM 1664 O O . PHE A 1 207 ? 0.182 1.196 -18.918 1.00 90.25 207 PHE A O 1
ATOM 1671 N N . LEU A 1 208 ? 2.160 0.790 -17.943 1.00 91.19 208 LEU A N 1
ATOM 1672 C CA . LEU A 1 208 ? 2.026 1.899 -16.987 1.00 91.19 208 LEU A CA 1
ATOM 1673 C C . LEU A 1 208 ? 1.949 3.261 -17.681 1.00 91.19 208 LEU A C 1
ATOM 1675 O O . LEU A 1 208 ? 1.147 4.110 -17.292 1.00 91.19 208 LEU A O 1
ATOM 1679 N N . SER A 1 209 ? 2.749 3.452 -18.728 1.00 91.81 209 SER A N 1
ATOM 1680 C CA . SER A 1 209 ? 2.782 4.698 -19.498 1.00 91.81 209 SER A CA 1
ATOM 1681 C C . SER A 1 209 ? 1.493 4.958 -20.284 1.00 91.81 209 SER A C 1
ATOM 1683 O O . SER A 1 209 ? 1.161 6.109 -20.545 1.00 91.81 209 SER A O 1
ATOM 1685 N N . LEU A 1 210 ? 0.738 3.917 -20.648 1.00 88.88 210 LEU A N 1
ATOM 1686 C CA . LEU A 1 210 ? -0.591 4.089 -21.245 1.00 88.88 210 LEU A CA 1
ATOM 1687 C C . LEU A 1 210 ? -1.636 4.576 -20.239 1.00 88.88 210 LEU A C 1
ATOM 1689 O O . LEU A 1 210 ? -2.608 5.222 -20.634 1.00 88.88 210 LEU A O 1
ATOM 1693 N N . ARG A 1 211 ? -1.458 4.254 -18.953 1.00 86.06 211 ARG A N 1
ATOM 1694 C CA . ARG A 1 211 ? -2.428 4.570 -17.899 1.00 86.06 211 ARG A CA 1
ATOM 1695 C C . ARG A 1 211 ? -2.286 6.008 -17.401 1.00 86.06 211 ARG A C 1
ATOM 1697 O O . ARG A 1 211 ? -3.312 6.663 -17.240 1.00 86.06 211 ARG A O 1
ATOM 1704 N N . ASP A 1 212 ? -1.056 6.511 -17.239 1.00 88.69 212 ASP A N 1
ATOM 1705 C CA . ASP A 1 212 ? -0.771 7.841 -16.672 1.00 88.69 212 ASP A CA 1
ATOM 1706 C C . ASP A 1 212 ? 0.332 8.596 -17.443 1.00 88.69 212 ASP A C 1
ATOM 1708 O O . ASP A 1 212 ? 1.468 8.129 -17.567 1.00 88.69 212 ASP A O 1
ATOM 1712 N N . ASP A 1 213 ? 0.019 9.812 -17.908 1.00 90.19 213 ASP A N 1
ATOM 1713 C CA . ASP A 1 213 ? 0.935 10.651 -18.696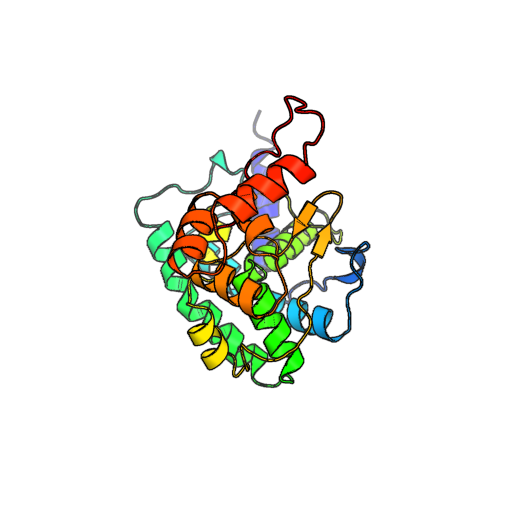 1.00 90.19 213 ASP A CA 1
ATOM 1714 C C . ASP A 1 213 ? 2.189 11.079 -17.923 1.00 90.19 213 ASP A C 1
ATOM 1716 O O . ASP A 1 213 ? 3.271 11.171 -18.503 1.00 90.19 213 ASP A O 1
ATOM 1720 N N . ARG A 1 214 ? 2.079 11.324 -16.612 1.00 92.62 214 ARG A N 1
ATOM 1721 C CA . ARG A 1 214 ? 3.225 11.744 -15.786 1.00 92.62 214 ARG A CA 1
ATOM 1722 C C . ARG A 1 214 ? 4.207 10.593 -15.624 1.00 92.62 214 ARG A C 1
ATOM 1724 O O . ARG A 1 214 ? 5.420 10.798 -15.678 1.00 92.62 214 ARG A O 1
ATOM 1731 N N . VAL A 1 215 ? 3.680 9.378 -15.459 1.00 93.06 215 VAL A N 1
ATOM 1732 C CA . VAL A 1 215 ? 4.487 8.153 -15.444 1.00 93.06 215 VAL A CA 1
ATOM 1733 C C . VAL A 1 215 ? 5.138 7.952 -16.811 1.00 93.06 215 VAL A C 1
ATOM 1735 O O . VAL A 1 215 ? 6.345 7.730 -16.870 1.00 93.06 215 VAL A O 1
ATOM 1738 N N . ALA A 1 216 ? 4.391 8.133 -17.905 1.00 93.56 216 ALA A N 1
ATOM 1739 C CA . ALA A 1 216 ? 4.923 8.027 -19.262 1.00 93.56 216 ALA A CA 1
ATOM 1740 C C . ALA A 1 216 ? 6.090 8.990 -19.519 1.00 93.56 216 ALA A C 1
ATOM 1742 O O . ALA A 1 216 ? 7.137 8.589 -20.029 1.00 93.56 216 ALA A O 1
ATOM 1743 N N . GLU A 1 217 ? 5.938 10.268 -19.167 1.00 95.56 217 GLU A N 1
ATOM 1744 C CA . GLU A 1 217 ? 6.998 11.270 -19.303 1.00 95.56 217 GLU A CA 1
ATOM 1745 C C . GLU A 1 217 ? 8.236 10.904 -18.480 1.00 95.56 217 GLU A C 1
ATOM 1747 O O . GLU A 1 217 ? 9.359 10.963 -18.989 1.00 95.56 217 GLU A O 1
ATOM 1752 N N . TYR A 1 218 ? 8.037 10.468 -17.234 1.00 96.06 218 TYR A N 1
ATOM 1753 C CA . TYR A 1 218 ? 9.125 10.078 -16.345 1.00 96.06 218 TYR A CA 1
ATOM 1754 C C . TYR A 1 218 ? 9.885 8.844 -16.850 1.00 96.06 218 TYR A C 1
ATOM 1756 O O . TYR A 1 218 ? 11.115 8.868 -16.938 1.00 96.06 218 TYR A O 1
ATOM 1764 N N . LEU A 1 219 ? 9.169 7.779 -17.221 1.00 96.38 219 LEU A N 1
ATOM 1765 C CA . LEU A 1 219 ? 9.764 6.531 -17.704 1.00 96.38 219 LEU A CA 1
ATOM 1766 C C . LEU A 1 219 ? 10.486 6.730 -19.042 1.00 96.38 219 LEU A C 1
ATOM 1768 O O . LEU A 1 219 ? 11.596 6.218 -19.211 1.00 96.38 219 LEU A O 1
ATOM 1772 N N . LYS A 1 220 ? 9.936 7.551 -19.949 1.00 96.88 220 LYS A N 1
ATOM 1773 C CA . LYS A 1 220 ? 10.626 7.966 -21.183 1.00 96.88 220 LYS A CA 1
ATOM 1774 C C . LYS A 1 220 ? 11.920 8.716 -20.884 1.00 96.88 220 LYS A C 1
ATOM 1776 O O . LYS A 1 220 ? 12.962 8.389 -21.446 1.00 96.88 220 LYS A O 1
ATOM 1781 N N . ALA A 1 221 ? 11.884 9.690 -19.972 1.00 96.56 221 ALA A N 1
ATOM 1782 C CA . ALA A 1 221 ? 13.070 10.463 -19.598 1.00 96.56 221 ALA A CA 1
ATOM 1783 C C . ALA A 1 221 ? 14.175 9.598 -18.964 1.00 96.56 221 ALA A C 1
ATOM 1785 O O . ALA A 1 221 ? 15.358 9.923 -19.074 1.00 96.56 221 ALA A O 1
ATOM 1786 N N . LYS A 1 222 ? 13.800 8.493 -18.312 1.00 95.75 222 LYS A N 1
ATOM 1787 C CA . LYS A 1 222 ? 14.720 7.505 -17.735 1.00 95.75 222 LYS A CA 1
ATOM 1788 C C . LYS A 1 222 ? 15.176 6.421 -18.716 1.00 95.75 222 LYS A C 1
ATOM 1790 O O . LYS A 1 222 ? 16.093 5.677 -18.385 1.00 95.75 222 LYS A O 1
ATOM 1795 N N . GLY A 1 223 ? 14.591 6.360 -19.911 1.00 95.56 223 GLY A N 1
ATOM 1796 C CA . GLY A 1 223 ? 14.933 5.373 -20.935 1.00 95.56 223 GLY A CA 1
ATOM 1797 C C . GLY A 1 223 ? 14.315 3.989 -20.715 1.00 95.56 223 GLY A C 1
ATOM 1798 O O . GLY A 1 223 ? 14.778 3.033 -21.328 1.00 95.56 223 GLY A O 1
ATOM 1799 N N . TYR A 1 224 ? 13.284 3.875 -19.871 1.00 95.44 224 TYR A N 1
ATOM 1800 C CA . TYR A 1 224 ? 12.563 2.615 -19.648 1.00 95.44 224 TYR A CA 1
ATOM 1801 C C . TYR A 1 224 ? 11.635 2.241 -20.802 1.00 95.44 224 TYR A C 1
ATOM 1803 O O . TYR A 1 224 ? 11.332 1.069 -20.998 1.00 95.44 224 TYR A O 1
ATOM 1811 N N . VAL A 1 225 ? 11.159 3.238 -21.548 1.00 95.94 225 VAL A N 1
ATOM 1812 C CA . VAL A 1 225 ? 10.204 3.051 -22.640 1.00 95.94 225 VAL A CA 1
ATOM 1813 C C . VAL A 1 225 ? 10.371 4.154 -23.684 1.00 95.94 225 VAL A C 1
ATOM 1815 O O . VAL A 1 225 ? 10.780 5.271 -23.358 1.00 95.94 225 VAL A O 1
ATOM 1818 N N . THR A 1 226 ? 10.053 3.864 -24.941 1.00 95.44 226 THR A N 1
ATOM 1819 C CA . THR A 1 226 ? 9.980 4.852 -26.026 1.00 95.44 226 THR A CA 1
ATOM 1820 C C . THR A 1 226 ? 8.529 5.191 -26.370 1.00 95.44 226 THR A C 1
ATOM 1822 O O . THR A 1 226 ? 7.608 4.449 -26.043 1.00 95.44 226 THR A O 1
ATOM 1825 N N . GLN A 1 227 ? 8.304 6.313 -27.064 1.00 93.31 227 GLN A N 1
ATOM 1826 C CA . GLN A 1 227 ? 6.959 6.641 -27.551 1.00 93.31 227 GLN A CA 1
ATOM 1827 C C . GLN A 1 227 ? 6.429 5.574 -28.525 1.00 93.31 227 GLN A C 1
ATOM 1829 O O . GLN A 1 227 ? 5.266 5.211 -28.440 1.00 93.31 227 GLN A O 1
ATOM 1834 N N . GLU A 1 228 ? 7.298 5.020 -29.374 1.00 93.44 228 GLU A N 1
ATOM 1835 C CA . GLU A 1 228 ? 6.953 3.951 -30.321 1.00 93.44 228 GLU A CA 1
ATOM 1836 C C . GLU A 1 228 ? 6.414 2.703 -29.608 1.00 93.44 228 GLU A C 1
ATOM 1838 O O . GLU A 1 228 ? 5.366 2.195 -29.981 1.00 93.44 228 GLU A O 1
ATOM 1843 N N . GLN A 1 229 ? 7.050 2.267 -28.513 1.00 91.75 229 GLN A N 1
ATOM 1844 C CA . GLN A 1 229 ? 6.573 1.116 -27.732 1.00 91.75 229 GLN A CA 1
ATOM 1845 C C . GLN A 1 229 ? 5.194 1.354 -27.098 1.00 91.75 229 GLN A C 1
ATOM 1847 O O . GLN A 1 229 ? 4.391 0.427 -26.999 1.00 91.75 229 GLN A O 1
ATOM 1852 N N . ILE A 1 230 ? 4.920 2.586 -26.659 1.00 90.75 230 ILE A N 1
ATOM 1853 C CA . ILE A 1 230 ? 3.614 2.971 -26.107 1.00 90.75 230 ILE A CA 1
ATOM 1854 C C . ILE A 1 230 ? 2.556 2.943 -27.217 1.00 90.75 230 ILE A C 1
ATOM 1856 O O . ILE A 1 230 ? 1.495 2.346 -27.035 1.00 90.75 230 ILE A O 1
ATOM 1860 N N . ASP A 1 231 ? 2.857 3.546 -28.368 1.00 89.06 231 ASP A N 1
ATOM 1861 C CA . ASP A 1 231 ? 1.947 3.632 -29.513 1.00 89.06 231 ASP A CA 1
ATOM 1862 C C . ASP A 1 231 ? 1.634 2.237 -30.090 1.00 89.06 231 ASP A C 1
ATOM 1864 O O . ASP A 1 231 ? 0.472 1.921 -30.369 1.00 89.06 231 ASP A O 1
ATOM 1868 N N . ASP A 1 232 ? 2.645 1.370 -30.201 1.00 89.38 232 ASP A N 1
ATOM 1869 C CA . ASP A 1 232 ? 2.504 -0.022 -30.636 1.00 89.38 232 ASP A CA 1
ATOM 1870 C C . ASP A 1 232 ? 1.587 -0.812 -29.696 1.00 89.38 232 ASP A C 1
ATOM 1872 O O . ASP A 1 232 ? 0.673 -1.512 -30.148 1.00 89.38 232 ASP A O 1
ATOM 1876 N N . LEU A 1 233 ? 1.783 -0.673 -28.380 1.00 88.88 233 LEU A N 1
ATOM 1877 C CA . LEU A 1 233 ? 0.932 -1.320 -27.385 1.00 88.88 233 LEU A CA 1
ATOM 1878 C C . LEU A 1 233 ? -0.504 -0.779 -27.443 1.00 88.88 233 LEU A C 1
ATOM 1880 O O . LEU A 1 233 ? -1.456 -1.558 -27.378 1.00 88.88 233 LEU A O 1
ATOM 1884 N N . GLN A 1 234 ? -0.683 0.531 -27.629 1.00 85.50 234 GLN A N 1
ATOM 1885 C CA . GLN A 1 234 ? -2.005 1.136 -27.797 1.00 85.50 234 GLN A CA 1
ATOM 1886 C C . GLN A 1 234 ? -2.737 0.565 -29.019 1.00 85.50 234 GLN A C 1
ATOM 1888 O O . GLN A 1 234 ? -3.925 0.242 -28.933 1.00 85.50 234 GLN A O 1
ATOM 1893 N N . CYS A 1 235 ? -2.033 0.398 -30.141 1.00 84.50 235 CYS A N 1
ATOM 1894 C CA . CYS A 1 235 ? -2.586 -0.196 -31.356 1.00 84.50 235 CYS A CA 1
ATOM 1895 C C . CYS A 1 235 ? -2.935 -1.677 -31.155 1.00 84.50 235 CYS A C 1
ATOM 1897 O O . CYS A 1 235 ? -3.989 -2.127 -31.603 1.00 84.50 235 CYS A O 1
ATOM 1899 N N . ALA A 1 236 ? -2.089 -2.431 -30.447 1.00 85.00 236 ALA A N 1
ATOM 1900 C CA . ALA A 1 236 ? -2.339 -3.836 -30.135 1.00 85.00 236 ALA A CA 1
ATOM 1901 C C . ALA A 1 236 ? -3.562 -4.034 -29.222 1.00 85.00 236 ALA A C 1
ATOM 1903 O O . ALA A 1 236 ? -4.306 -5.001 -29.390 1.00 85.00 236 ALA A O 1
ATOM 1904 N N . LEU A 1 237 ? -3.785 -3.118 -28.275 1.00 82.12 237 LEU A N 1
ATOM 1905 C CA . LEU A 1 237 ? -4.913 -3.160 -27.341 1.00 82.12 237 LEU A CA 1
ATOM 1906 C C . LEU A 1 237 ? -6.221 -2.623 -27.943 1.00 82.12 237 LEU A C 1
ATOM 1908 O O . LEU A 1 237 ? -7.298 -2.979 -27.466 1.00 82.12 237 LEU A O 1
ATOM 1912 N N . ASN A 1 238 ? -6.151 -1.810 -29.001 1.00 77.25 238 ASN A N 1
ATOM 1913 C CA . ASN A 1 238 ? -7.316 -1.324 -29.743 1.00 77.25 238 ASN A CA 1
ATOM 1914 C C . ASN A 1 238 ? -7.179 -1.554 -31.265 1.00 77.25 238 ASN A C 1
ATOM 1916 O O . ASN A 1 238 ? -7.173 -0.595 -32.042 1.00 77.25 238 ASN A O 1
ATOM 1920 N N . PRO A 1 239 ? -7.116 -2.818 -31.726 1.00 66.00 239 PRO A N 1
ATOM 1921 C CA . PRO A 1 239 ? -6.826 -3.145 -33.126 1.00 66.00 239 PRO A CA 1
ATOM 1922 C C . PRO A 1 239 ? -7.952 -2.749 -34.096 1.00 66.00 239 PRO A C 1
ATOM 1924 O O . PRO A 1 239 ? -7.752 -2.734 -35.308 1.00 66.00 239 PRO A O 1
ATOM 1927 N N . LEU A 1 240 ? -9.148 -2.453 -33.575 1.00 67.75 240 LEU A N 1
ATOM 1928 C CA . LEU A 1 240 ? -10.333 -2.081 -34.351 1.00 67.75 240 LEU A CA 1
ATOM 1929 C C . LEU A 1 240 ? -10.654 -0.581 -34.280 1.00 67.75 240 LEU A C 1
ATOM 1931 O O . LEU A 1 240 ? -11.663 -0.171 -34.851 1.00 67.75 240 LEU A O 1
ATOM 1935 N N . TYR A 1 241 ? -9.822 0.225 -33.603 1.00 59.69 241 TYR A N 1
ATOM 1936 C CA . TYR A 1 241 ? -10.072 1.652 -33.360 1.00 59.69 241 TYR A CA 1
ATOM 1937 C C . TYR A 1 241 ? -11.492 1.919 -32.836 1.00 59.69 241 TYR A C 1
ATOM 1939 O O . TYR A 1 241 ? -12.175 2.842 -33.273 1.00 59.69 241 TYR A O 1
ATOM 1947 N N . CYS A 1 242 ? -11.959 1.089 -31.902 1.00 58.47 242 CYS A N 1
ATOM 1948 C CA . CYS A 1 242 ? -13.201 1.362 -31.195 1.00 58.47 242 CYS A CA 1
ATOM 1949 C C . CYS A 1 242 ? -12.994 2.619 -30.334 1.00 58.47 242 CYS A C 1
ATOM 1951 O O . CYS A 1 242 ? -11.983 2.718 -29.638 1.00 58.47 242 CYS A O 1
ATOM 1953 N N . ASP A 1 243 ? -13.948 3.554 -30.343 1.00 54.22 243 ASP A N 1
ATOM 1954 C CA . ASP A 1 243 ? -13.876 4.842 -29.622 1.00 54.22 243 ASP A CA 1
ATOM 1955 C C . ASP A 1 243 ? -13.722 4.710 -28.088 1.00 54.22 243 ASP A C 1
ATOM 1957 O O . ASP A 1 243 ? -13.554 5.707 -27.384 1.00 54.22 243 ASP A O 1
ATOM 1961 N N . SER A 1 244 ? -13.749 3.490 -27.539 1.00 50.16 244 SER A N 1
ATOM 1962 C CA . SER A 1 244 ? -13.368 3.219 -26.154 1.00 50.16 244 SER A CA 1
ATOM 1963 C C . SER A 1 244 ? -11.843 3.198 -26.017 1.00 50.16 244 SER A C 1
ATOM 1965 O O . SER A 1 244 ? -11.218 2.142 -25.899 1.00 50.16 244 SER A O 1
ATOM 1967 N N . LEU A 1 245 ? -11.225 4.378 -26.032 1.00 57.94 245 LEU A N 1
ATOM 1968 C CA . LEU A 1 245 ? -9.890 4.538 -25.459 1.00 57.94 245 LEU A CA 1
ATOM 1969 C C . LEU A 1 245 ? -9.937 3.999 -24.023 1.00 57.94 245 LEU A C 1
ATOM 1971 O O . LEU A 1 245 ? -10.877 4.321 -23.291 1.00 57.94 245 LEU A O 1
ATOM 1975 N N . MET A 1 246 ? -8.962 3.171 -23.624 1.00 58.44 246 MET A N 1
ATOM 1976 C CA . MET A 1 246 ? -8.827 2.827 -22.208 1.00 58.44 246 MET A CA 1
ATOM 1977 C C . MET A 1 246 ? -8.774 4.146 -21.431 1.00 58.44 246 MET A C 1
ATOM 1979 O O . MET A 1 246 ? -7.941 4.998 -21.762 1.00 58.44 246 MET A O 1
ATOM 1983 N N . PRO A 1 247 ? -9.688 4.375 -20.477 1.00 60.31 247 PRO A N 1
ATOM 1984 C CA . PRO A 1 247 ? -9.672 5.611 -19.723 1.00 60.31 247 PRO A CA 1
ATOM 1985 C C . PRO A 1 247 ? -8.332 5.696 -18.993 1.00 60.31 247 PRO A C 1
ATOM 1987 O O . PRO A 1 247 ? -7.917 4.735 -18.343 1.00 60.31 247 PRO A O 1
ATOM 1990 N N . LYS A 1 248 ? -7.648 6.837 -19.128 1.00 71.94 248 LYS A N 1
ATOM 1991 C CA . LYS A 1 248 ? -6.451 7.111 -18.331 1.00 71.94 248 LYS A CA 1
ATOM 1992 C C . LYS A 1 248 ? -6.827 7.013 -16.858 1.00 71.94 248 LYS A C 1
ATOM 1994 O O . LYS A 1 248 ? -7.876 7.518 -16.453 1.00 71.94 248 LYS A O 1
ATOM 1999 N N . GLN A 1 249 ? -5.980 6.353 -16.086 1.00 68.94 249 GLN A N 1
ATOM 2000 C CA . GLN A 1 249 ? -6.152 6.192 -14.653 1.00 68.94 249 GLN A CA 1
ATOM 2001 C C . GLN A 1 249 ? -4.997 6.894 -13.956 1.00 68.94 249 GLN A C 1
ATOM 2003 O O . GLN A 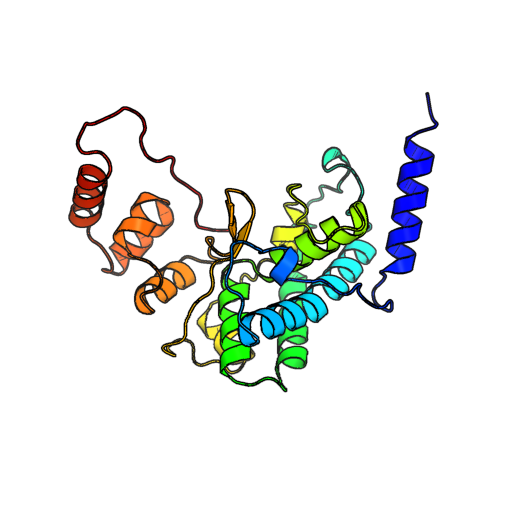1 249 ? -3.853 6.776 -14.384 1.00 68.94 249 GLN A O 1
ATOM 2008 N N . ASP A 1 250 ? -5.305 7.621 -12.886 1.00 76.38 250 ASP A N 1
ATOM 2009 C CA . ASP A 1 250 ? -4.269 8.193 -12.038 1.00 76.38 250 ASP A CA 1
ATOM 2010 C C . ASP A 1 250 ? -3.513 7.050 -11.345 1.00 76.38 250 ASP A C 1
ATOM 2012 O O . ASP A 1 250 ? -4.096 6.308 -10.558 1.00 76.38 250 ASP A O 1
ATOM 2016 N N . CYS A 1 251 ? -2.237 6.865 -11.688 1.00 75.75 251 CYS A N 1
ATOM 2017 C CA . CYS A 1 251 ? -1.385 5.842 -11.078 1.00 75.75 251 CYS A CA 1
ATOM 2018 C C . CYS A 1 251 ? -0.661 6.371 -9.830 1.00 75.75 251 CYS A C 1
ATOM 2020 O O . CYS A 1 251 ? 0.033 5.606 -9.157 1.00 75.75 251 CYS A O 1
ATOM 2022 N N . LEU A 1 252 ? -0.770 7.668 -9.534 1.00 79.62 252 LEU A N 1
ATOM 2023 C CA . LEU A 1 252 ? -0.123 8.331 -8.407 1.00 79.62 252 LEU A CA 1
ATOM 2024 C C . LEU A 1 252 ? -1.160 8.707 -7.341 1.00 79.62 252 LEU A C 1
ATOM 2026 O O . LEU A 1 252 ? -2.313 9.001 -7.638 1.00 79.62 252 LEU A O 1
ATOM 2030 N N . ALA A 1 253 ? -0.742 8.691 -6.079 1.00 64.56 253 ALA A N 1
ATOM 2031 C CA . ALA A 1 253 ? -1.582 9.058 -4.937 1.00 64.56 253 ALA A CA 1
ATOM 2032 C C . ALA A 1 253 ? -1.117 10.324 -4.214 1.00 64.56 253 ALA A C 1
ATOM 2034 O O . ALA A 1 253 ? 0.064 10.725 -4.348 1.00 64.56 253 ALA A O 1
#

pLDDT: mean 84.66, std 14.85, range [31.64, 97.94]